Protein AF-A0A3M9YPP0-F1 (afdb_monomer_lite)

Secondary structure (DSSP, 8-state):
-------------HHHHHHHHHTTS-HHHHHHHHHHHHHHHH------GGGHHHHHHHHHHHHHHHHHHHHHHHHHHHHH--S--HHHHHHHHHHHHHHHHHHHHHHHHHHHHHHHHHH--S---SPPPPHHHHHHHHHHHTT--SHHHHHHHHHHHHHHHHSTTSS-HHHHHHHHH--HHHHHHHHHHHTT-BTTEEEHHHH-SSSHHHHHHHHHHHTTSEE-SSS--EEE--PPTTSSEEEEE-SSEEEEEE-SS--EEEEEEE-HHHHHHHTTS--SS-HHHHHHHHHHHHHTTTT-SEEEEEE--TTS-TT-GGGEEEEEEEETTTTEEEEEEGGGS--

pLDDT: mean 74.5, std 19.78, range [26.3, 98.0]

Radius of gyration: 26.17 Å; chains: 1; bounding box: 60×41×87 Å

Structure (mmCIF, N/CA/C/O backbone):
data_AF-A0A3M9YPP0-F1
#
_entry.id   AF-A0A3M9YPP0-F1
#
loop_
_atom_site.group_PDB
_atom_site.id
_atom_site.type_symbol
_atom_site.label_atom_id
_atom_site.label_alt_id
_atom_site.label_comp_id
_atom_site.label_asym_id
_atom_site.label_entity_id
_atom_site.label_seq_id
_atom_site.pdbx_PDB_ins_code
_atom_site.Cartn_x
_atom_site.Cartn_y
_atom_site.Cartn_z
_atom_site.occupancy
_atom_site.B_iso_or_equiv
_atom_site.auth_seq_id
_atom_site.auth_comp_id
_atom_site.auth_asym_id
_atom_site.auth_atom_id
_atom_site.pdbx_PDB_model_num
ATOM 1 N N . MET A 1 1 ? 11.242 10.282 50.495 1.00 33.81 1 MET A N 1
ATOM 2 C CA . MET A 1 1 ? 9.840 9.899 50.232 1.00 33.81 1 MET A CA 1
ATOM 3 C C . MET A 1 1 ? 9.354 10.825 49.137 1.00 33.81 1 MET A C 1
ATOM 5 O O . MET A 1 1 ? 9.022 11.961 49.428 1.00 33.81 1 MET A O 1
ATOM 9 N N . GLY A 1 2 ? 9.525 10.407 47.882 1.00 30.20 2 GLY A N 1
ATOM 10 C CA . GLY A 1 2 ? 9.115 11.191 46.719 1.00 30.20 2 GLY A CA 1
ATOM 11 C C . GLY A 1 2 ? 7.650 10.911 46.430 1.00 30.20 2 GLY A C 1
ATOM 12 O O . GLY A 1 2 ? 7.281 9.750 46.258 1.00 30.20 2 GLY A O 1
ATOM 13 N N . GLU A 1 3 ? 6.837 11.960 46.440 1.00 28.03 3 GLU A N 1
ATOM 14 C CA . GLU A 1 3 ? 5.466 11.924 45.946 1.00 28.03 3 GLU A CA 1
ATOM 15 C C . GLU A 1 3 ? 5.490 11.556 44.463 1.00 28.03 3 GLU A C 1
ATOM 17 O O . GLU A 1 3 ? 6.140 12.208 43.646 1.00 28.03 3 GLU A O 1
ATOM 22 N N . SER A 1 4 ? 4.817 10.457 44.132 1.00 31.36 4 SER A N 1
ATOM 23 C CA . SER A 1 4 ? 4.546 10.062 42.760 1.00 31.36 4 SER A CA 1
ATOM 24 C C . SER A 1 4 ? 3.571 11.064 42.150 1.00 31.36 4 SER A C 1
ATOM 26 O O . SER A 1 4 ? 2.373 11.023 42.439 1.00 31.36 4 SER A O 1
ATOM 28 N N . ASP A 1 5 ? 4.107 11.947 41.315 1.00 31.30 5 ASP A N 1
ATOM 29 C CA . ASP A 1 5 ? 3.362 12.733 40.342 1.00 31.30 5 ASP A CA 1
ATOM 30 C C . ASP A 1 5 ? 2.591 11.775 39.423 1.00 31.30 5 ASP A C 1
ATOM 32 O O . ASP A 1 5 ? 3.154 11.094 38.565 1.00 31.30 5 ASP A O 1
ATOM 36 N N . ASN A 1 6 ? 1.297 11.649 39.694 1.00 32.28 6 ASN A N 1
ATOM 37 C CA . ASN A 1 6 ? 0.355 10.887 38.890 1.00 32.28 6 ASN A CA 1
ATOM 38 C C . ASN A 1 6 ? -0.771 11.843 38.480 1.00 32.28 6 ASN A C 1
ATOM 40 O O . ASN A 1 6 ? -1.944 11.640 38.795 1.00 32.28 6 ASN A O 1
ATOM 44 N N . GLY A 1 7 ? -0.386 12.944 37.827 1.00 26.30 7 GLY A N 1
ATOM 45 C CA . GLY A 1 7 ? -1.321 13.795 37.107 1.00 26.30 7 GLY A CA 1
ATOM 46 C C . GLY A 1 7 ? -2.056 12.998 36.017 1.00 26.30 7 GLY A C 1
ATOM 47 O O . GLY A 1 7 ? -1.490 12.062 35.439 1.00 26.30 7 GLY A O 1
ATOM 48 N N . PRO A 1 8 ? -3.328 13.322 35.725 1.00 27.34 8 PRO A N 1
ATOM 49 C CA . PRO A 1 8 ? -4.070 12.660 34.663 1.00 27.34 8 PRO A CA 1
ATOM 50 C C . PRO A 1 8 ? -3.345 12.904 33.338 1.00 27.34 8 PRO A C 1
ATOM 52 O O . PRO A 1 8 ? -3.258 14.038 32.876 1.00 27.34 8 PRO A O 1
ATOM 55 N N . ARG A 1 9 ? -2.815 11.841 32.719 1.00 32.97 9 ARG A N 1
ATOM 56 C CA . ARG A 1 9 ? -2.376 11.891 31.319 1.00 32.97 9 ARG A CA 1
ATOM 57 C C . ARG A 1 9 ? -3.576 12.361 30.505 1.00 32.97 9 ARG A C 1
ATOM 59 O O . ARG A 1 9 ? -4.566 11.633 30.440 1.00 32.97 9 ARG A O 1
ATOM 66 N N . GLU A 1 10 ? -3.502 13.572 29.957 1.00 32.84 10 GLU A N 1
ATOM 67 C CA . GLU A 1 10 ? -4.506 14.118 29.050 1.00 32.84 10 GLU A CA 1
ATOM 68 C C . GLU A 1 10 ? -4.727 13.104 27.926 1.00 32.84 10 GLU A C 1
ATOM 70 O O . GLU A 1 10 ? -3.911 12.945 27.021 1.00 32.84 10 GLU A O 1
ATOM 75 N N . LEU A 1 11 ? -5.829 12.361 28.016 1.00 35.66 11 LEU A N 1
ATOM 76 C CA . LEU A 1 11 ? -6.418 11.718 26.859 1.00 35.66 11 LEU A CA 1
ATOM 77 C C . LEU A 1 11 ? -6.817 12.884 25.965 1.00 35.66 11 LEU A C 1
ATOM 79 O O . LEU A 1 11 ? -7.795 13.566 26.266 1.00 35.66 11 LEU A O 1
ATOM 83 N N . THR A 1 12 ? -6.022 13.172 24.939 1.00 47.91 12 THR A N 1
ATOM 84 C CA . THR A 1 12 ? -6.397 14.105 23.882 1.00 47.91 12 THR A CA 1
ATOM 85 C C . THR A 1 12 ? -7.787 13.706 23.407 1.00 47.91 12 THR A C 1
ATOM 87 O O . THR A 1 12 ? -7.974 12.649 22.809 1.00 47.91 12 THR A O 1
ATOM 90 N N . THR A 1 13 ? -8.797 14.494 23.780 1.00 58.81 13 THR A N 1
ATOM 91 C CA . THR A 1 13 ? -10.184 14.212 23.420 1.00 58.81 13 THR A CA 1
ATOM 92 C C . THR A 1 13 ? -10.259 14.068 21.900 1.00 58.81 13 THR A C 1
ATOM 94 O O . THR A 1 13 ? -9.587 14.801 21.182 1.00 58.81 13 THR A O 1
ATOM 97 N N . ILE A 1 14 ? -11.093 13.163 21.385 1.00 56.44 14 ILE A N 1
ATOM 98 C CA . ILE A 1 14 ? -11.392 13.030 19.943 1.00 56.44 14 ILE A CA 1
ATOM 99 C C . ILE A 1 14 ? -11.597 14.407 19.276 1.00 56.44 14 ILE A C 1
ATOM 101 O O . ILE A 1 14 ? -11.165 14.651 18.152 1.00 56.44 14 ILE A O 1
ATOM 105 N N . GLU A 1 15 ? -12.201 15.332 20.020 1.00 53.91 15 GLU A N 1
ATOM 106 C CA . GLU A 1 15 ? -12.403 16.731 19.657 1.00 53.91 15 GLU A CA 1
ATOM 107 C C . GLU A 1 15 ? -11.112 17.517 19.424 1.00 53.91 15 GLU A C 1
ATOM 109 O O . GLU A 1 15 ? -11.068 18.299 18.484 1.00 53.91 15 GLU A O 1
ATOM 114 N N . SER A 1 16 ? -10.062 17.329 20.228 1.00 58.62 16 SER A N 1
ATOM 115 C CA . SER A 1 16 ? -8.788 18.026 20.029 1.00 58.62 16 SER A CA 1
ATOM 116 C C . SER A 1 16 ? -8.014 17.461 18.841 1.00 58.62 16 SER A C 1
ATOM 118 O O . SER A 1 16 ? -7.409 18.234 18.103 1.00 58.62 16 SER A O 1
ATOM 120 N N . VAL A 1 17 ? -8.091 16.147 18.598 1.00 57.16 17 VAL A N 1
ATOM 121 C CA . VAL A 1 17 ? -7.499 15.509 17.407 1.00 57.16 17 VAL A CA 1
ATOM 122 C C . VAL A 1 17 ? -8.163 16.038 16.134 1.00 57.16 17 VAL A C 1
ATOM 124 O O . VAL A 1 17 ? -7.473 16.457 15.206 1.00 57.16 17 VAL A O 1
ATOM 127 N N . LEU A 1 18 ? -9.499 16.087 16.109 1.00 62.69 18 LEU A N 1
ATOM 128 C CA . LEU A 1 18 ? -10.259 16.607 14.972 1.00 62.69 18 LEU A CA 1
ATOM 129 C C . LEU A 1 18 ? -10.078 18.124 14.800 1.00 62.69 18 LEU A C 1
ATOM 131 O O . LEU A 1 18 ? -9.773 18.577 13.701 1.00 62.69 18 LEU A O 1
ATOM 135 N N . ALA A 1 19 ? -10.222 18.917 15.865 1.00 62.56 19 ALA A N 1
ATOM 136 C CA . ALA A 1 19 ? -10.159 20.377 15.781 1.00 62.56 19 ALA A CA 1
ATOM 137 C C . ALA A 1 19 ? -8.762 20.896 15.410 1.00 62.56 19 ALA A C 1
ATOM 139 O O . ALA A 1 19 ? -8.653 21.818 14.603 1.00 62.56 19 ALA A O 1
ATOM 140 N N . ASN A 1 20 ? -7.696 20.302 15.960 1.00 63.12 20 ASN A N 1
ATOM 141 C CA . ASN A 1 20 ? -6.332 20.744 15.669 1.00 63.12 20 ASN A CA 1
ATOM 142 C C . ASN A 1 20 ? -5.823 20.211 14.327 1.00 63.12 20 ASN A C 1
ATOM 144 O O . ASN A 1 20 ? -5.126 20.931 13.626 1.00 63.12 20 ASN A O 1
ATOM 148 N N . GLY A 1 21 ? -6.154 18.974 13.941 1.00 61.56 21 GLY A N 1
ATOM 149 C CA . GLY A 1 21 ? -5.637 18.405 12.694 1.00 61.56 21 GLY A CA 1
ATOM 150 C C . GLY A 1 21 ? -6.309 18.956 11.434 1.00 61.56 21 GLY A C 1
ATOM 151 O O . GLY A 1 21 ? -5.660 19.070 10.400 1.00 61.56 21 GLY A O 1
ATOM 152 N N . LEU A 1 22 ? -7.591 19.330 11.508 1.00 65.56 22 LEU A N 1
ATOM 153 C CA . LEU A 1 22 ? -8.340 19.833 10.348 1.00 65.56 22 LEU A CA 1
ATOM 154 C C . LEU A 1 22 ? -8.101 21.321 10.068 1.00 65.56 22 LEU A C 1
ATOM 156 O O . LEU A 1 22 ? -8.242 21.746 8.925 1.00 65.56 22 LEU A O 1
ATOM 160 N N . SER A 1 23 ? -7.727 22.112 11.078 1.00 64.62 23 SER A N 1
ATOM 161 C CA . SER A 1 23 ? -7.522 23.564 10.942 1.00 64.62 23 SER A CA 1
ATOM 162 C C . SER A 1 23 ? -6.340 23.936 10.038 1.00 64.62 23 SER A C 1
ATOM 164 O O . SER A 1 23 ? -6.274 25.057 9.537 1.00 64.62 23 SER A O 1
ATOM 166 N N . HIS A 1 24 ? -5.423 22.993 9.814 1.00 66.25 24 HIS A N 1
ATOM 167 C CA . HIS A 1 24 ? -4.237 23.162 8.980 1.00 66.25 24 HIS A CA 1
ATOM 168 C C . HIS A 1 24 ? -4.413 22.633 7.546 1.00 66.25 24 HIS A C 1
ATOM 170 O O . HIS A 1 24 ? -3.491 22.755 6.741 1.00 66.25 24 HIS A O 1
ATOM 176 N N . LEU A 1 25 ? -5.577 22.060 7.209 1.00 67.44 25 LEU A N 1
ATOM 177 C CA . LEU A 1 25 ? -5.857 21.533 5.873 1.00 67.44 25 LEU A CA 1
ATOM 178 C C . LEU A 1 25 ? -6.538 22.583 4.975 1.00 67.44 25 LEU A C 1
ATOM 180 O O . LEU A 1 25 ? -7.343 23.381 5.458 1.00 67.44 25 LEU A O 1
ATOM 184 N N . PRO A 1 26 ? -6.286 22.558 3.653 1.00 68.12 26 PRO A N 1
ATOM 185 C CA . PRO A 1 26 ? -7.098 23.284 2.678 1.00 68.12 26 PRO A CA 1
ATOM 186 C C . PRO A 1 26 ? -8.599 22.975 2.818 1.00 68.12 26 PRO A C 1
ATOM 188 O O . PRO A 1 26 ? -8.982 21.842 3.109 1.00 68.12 26 PRO A O 1
ATOM 191 N N . GLU A 1 27 ? -9.460 23.966 2.562 1.00 64.75 27 GLU A N 1
ATOM 192 C CA . GLU A 1 27 ? -10.909 23.884 2.828 1.00 64.75 27 GLU A CA 1
ATOM 193 C C . GLU A 1 27 ? -11.590 22.689 2.137 1.00 64.75 27 GLU A C 1
ATOM 195 O O . GLU A 1 27 ? -12.387 21.982 2.750 1.00 64.75 27 GLU A O 1
ATOM 200 N N . PHE A 1 28 ? -11.228 22.400 0.890 1.00 66.00 28 PHE A N 1
ATOM 201 C CA . PHE A 1 28 ? -11.800 21.291 0.125 1.00 66.00 28 PHE A CA 1
ATOM 202 C C . PHE A 1 28 ? -11.374 19.912 0.671 1.00 66.00 28 PHE A C 1
ATOM 204 O O . PHE A 1 28 ? -12.208 19.026 0.857 1.00 66.00 28 PHE A O 1
ATOM 211 N N . LEU A 1 29 ? -10.103 19.761 1.058 1.00 69.75 29 LEU A N 1
ATOM 212 C CA . LEU A 1 29 ? -9.586 18.563 1.722 1.00 69.75 29 LEU A CA 1
ATOM 213 C C . LEU A 1 29 ? -10.194 18.336 3.102 1.00 69.75 29 LEU A C 1
ATOM 215 O O . LEU A 1 29 ? -10.396 17.191 3.510 1.00 69.75 29 LEU A O 1
ATOM 219 N N . SER A 1 30 ? -10.499 19.422 3.813 1.00 68.75 30 SER A N 1
ATOM 220 C CA . SER A 1 30 ? -11.055 19.352 5.159 1.00 68.75 30 SER A CA 1
ATOM 221 C C . SER A 1 30 ? -12.376 18.577 5.190 1.00 68.75 30 SER A C 1
ATOM 223 O O . SER A 1 30 ? -12.590 17.808 6.121 1.00 68.75 30 SER A O 1
ATOM 225 N N . GLN A 1 31 ? -13.227 18.689 4.160 1.00 70.69 31 GLN A N 1
ATOM 226 C CA . GLN A 1 31 ? -14.536 18.026 4.133 1.00 70.69 31 GLN A CA 1
ATOM 227 C C . GLN A 1 31 ? -14.422 16.515 3.910 1.00 70.69 31 GLN A C 1
ATOM 229 O O . GLN A 1 31 ? -15.032 15.734 4.647 1.00 70.69 31 GLN A O 1
ATOM 234 N N . THR A 1 32 ? -13.622 16.092 2.928 1.00 76.31 32 THR A N 1
ATOM 235 C CA . THR A 1 32 ? -13.402 14.666 2.638 1.00 76.31 32 THR A CA 1
ATOM 236 C C . THR A 1 32 ? -12.655 13.988 3.785 1.00 76.31 32 THR A C 1
ATOM 238 O O . THR A 1 32 ? -13.074 12.924 4.251 1.00 76.31 32 THR A O 1
ATOM 241 N N . ALA A 1 33 ? -11.607 14.633 4.310 1.00 80.88 33 ALA A N 1
ATOM 242 C CA . ALA A 1 33 ? -10.866 14.132 5.462 1.00 80.88 33 ALA A CA 1
ATOM 243 C C . ALA A 1 33 ? -11.752 14.052 6.712 1.00 80.88 33 ALA A C 1
ATOM 245 O O . ALA A 1 33 ? -11.750 13.034 7.402 1.00 80.88 33 ALA A O 1
ATOM 246 N N . PHE A 1 34 ? -12.563 15.079 6.979 1.00 79.44 34 PHE A N 1
ATOM 247 C CA . PHE A 1 34 ? -13.472 15.093 8.122 1.00 79.44 34 PHE A CA 1
ATOM 248 C C . PHE A 1 34 ? -14.472 13.942 8.078 1.00 79.44 34 PHE A C 1
ATOM 250 O O . PHE A 1 34 ? -14.651 13.275 9.095 1.00 79.44 34 PHE A O 1
ATOM 257 N N . GLY A 1 35 ? -15.096 13.675 6.926 1.00 80.19 35 GLY A N 1
ATOM 258 C CA . GLY A 1 35 ? -16.043 12.568 6.783 1.00 80.19 35 GLY A CA 1
ATOM 259 C C . GLY A 1 35 ? -15.397 11.213 7.084 1.00 80.19 35 GLY A C 1
ATOM 260 O O . GLY A 1 35 ? -15.893 10.460 7.926 1.00 80.19 35 GLY A O 1
ATOM 261 N N . ALA A 1 36 ? -14.250 10.936 6.457 1.00 85.19 36 ALA A N 1
ATOM 262 C CA . ALA A 1 36 ? -13.537 9.675 6.636 1.00 85.19 36 ALA A CA 1
ATOM 263 C C . ALA A 1 36 ? -13.032 9.483 8.078 1.00 85.19 36 ALA A C 1
ATOM 265 O O . ALA A 1 36 ? -13.230 8.425 8.680 1.00 85.19 36 ALA A O 1
ATOM 266 N N . ILE A 1 37 ? -12.429 10.520 8.664 1.00 85.25 37 ILE A N 1
ATOM 267 C CA . ILE A 1 37 ? -11.862 10.471 10.016 1.00 85.25 37 ILE A CA 1
ATOM 268 C C . ILE A 1 37 ? -12.964 10.432 11.078 1.00 85.25 37 ILE A C 1
ATOM 270 O O . ILE A 1 37 ? -12.855 9.681 12.048 1.00 85.25 37 ILE A O 1
ATOM 274 N N . SER A 1 38 ? -14.057 11.177 10.898 1.00 79.69 38 SER A N 1
ATOM 275 C CA . SER A 1 38 ? -15.194 11.132 11.825 1.00 79.69 38 SER A CA 1
ATOM 276 C C . SER A 1 38 ? -15.817 9.741 11.857 1.00 79.69 38 SER A C 1
ATOM 278 O O . SER A 1 38 ? -16.052 9.219 12.949 1.00 79.69 38 SER A O 1
ATOM 280 N N . ARG A 1 39 ? -16.013 9.093 10.700 1.00 83.94 39 ARG A N 1
ATOM 281 C CA . ARG A 1 39 ? -16.512 7.710 10.644 1.00 83.94 39 ARG A CA 1
ATOM 282 C C . ARG A 1 39 ? -15.533 6.736 11.299 1.00 83.94 39 ARG A C 1
ATOM 284 O O . ARG A 1 39 ? -15.965 5.915 12.101 1.00 83.94 39 ARG A O 1
ATOM 291 N N . LEU A 1 40 ? -14.227 6.876 11.046 1.00 85.88 40 LEU A N 1
ATOM 292 C CA . LEU A 1 40 ? -13.189 6.049 11.674 1.00 85.88 40 LEU A CA 1
ATOM 293 C C . LEU A 1 40 ? -13.207 6.150 13.204 1.00 85.88 40 LEU A C 1
ATOM 295 O O . LEU A 1 40 ? -13.118 5.133 13.885 1.00 85.88 40 LEU A O 1
ATOM 299 N N . VAL A 1 41 ? -13.307 7.360 13.754 1.00 81.44 41 VAL A N 1
ATOM 300 C CA . VAL A 1 41 ? -13.168 7.583 15.199 1.00 81.44 41 VAL A CA 1
ATOM 301 C C . VAL A 1 41 ? -14.482 7.369 15.956 1.00 81.44 41 VAL A C 1
ATOM 303 O O . VAL A 1 41 ? -14.462 6.883 17.086 1.00 81.44 41 VAL A O 1
ATOM 306 N N . THR A 1 42 ? -15.624 7.716 15.355 1.00 70.69 42 THR A N 1
ATOM 307 C CA . THR A 1 42 ? -16.925 7.771 16.053 1.00 70.69 42 THR A CA 1
ATOM 308 C C . THR A 1 42 ? -17.966 6.776 15.539 1.00 70.69 42 THR A C 1
ATOM 310 O O . THR A 1 42 ? -18.992 6.581 16.192 1.00 70.69 42 THR A O 1
ATOM 313 N N . GLY A 1 43 ? -17.744 6.171 14.368 1.00 68.06 43 GLY A N 1
ATOM 314 C CA . GLY A 1 43 ? -18.733 5.332 13.685 1.00 68.06 43 GLY A CA 1
ATOM 315 C C . GLY A 1 43 ? -19.941 6.098 13.128 1.00 68.06 43 GLY A C 1
ATOM 316 O O . GLY A 1 43 ? -20.934 5.475 12.763 1.00 68.06 43 GLY A O 1
ATOM 317 N N . LEU A 1 44 ? -19.903 7.436 13.093 1.00 58.75 44 LEU A N 1
ATOM 318 C CA . LEU A 1 44 ? -20.961 8.273 12.520 1.00 58.75 44 LEU A CA 1
ATOM 319 C C . LEU A 1 44 ? -20.796 8.464 11.012 1.00 58.75 44 LEU A C 1
ATOM 321 O O . LEU A 1 44 ? -19.700 8.749 10.536 1.00 58.75 44 LEU A O 1
ATOM 325 N N . VAL A 1 45 ? -21.914 8.385 10.290 1.00 50.50 45 VAL A N 1
ATOM 326 C CA . VAL A 1 45 ? -22.031 8.728 8.865 1.00 50.50 45 VAL A CA 1
ATOM 327 C C . VAL A 1 45 ? -22.707 10.105 8.749 1.00 50.50 45 VAL A C 1
ATOM 329 O O . VAL A 1 45 ? -23.582 10.425 9.553 1.00 50.50 45 VAL A O 1
ATOM 332 N N . ASP A 1 46 ? -22.273 10.924 7.785 1.00 47.97 46 ASP A N 1
ATOM 333 C CA . ASP A 1 46 ? -22.883 12.205 7.381 1.00 47.97 46 ASP A CA 1
ATOM 334 C C . ASP A 1 46 ? -22.996 13.312 8.444 1.00 47.97 46 ASP A C 1
ATOM 336 O O . ASP A 1 46 ? -24.086 13.716 8.852 1.00 47.97 46 ASP A O 1
ATOM 340 N N . ILE A 1 47 ? -21.864 13.906 8.833 1.00 46.97 47 ILE A N 1
ATOM 341 C CA . ILE A 1 47 ? -21.857 15.165 9.594 1.00 46.97 47 ILE A CA 1
ATOM 342 C C . ILE A 1 47 ? -21.634 16.329 8.613 1.00 46.97 47 ILE A C 1
ATOM 344 O O . ILE A 1 47 ? -20.533 16.461 8.078 1.00 46.97 47 ILE A O 1
ATOM 348 N N . PRO A 1 48 ? -22.639 17.186 8.343 1.00 38.12 48 PRO A N 1
ATOM 349 C CA . PRO A 1 48 ? -22.462 18.338 7.462 1.00 38.12 48 PRO A CA 1
ATOM 350 C C . PRO A 1 48 ? -21.462 19.338 8.056 1.00 38.12 48 PRO A C 1
ATOM 352 O O . PRO A 1 48 ? -21.509 19.603 9.256 1.00 38.12 48 PRO A O 1
ATOM 355 N N . ALA A 1 49 ? -20.634 19.973 7.220 1.00 38.62 49 ALA A N 1
ATOM 356 C CA . ALA A 1 49 ? -19.621 20.949 7.649 1.00 38.62 49 ALA A CA 1
ATOM 357 C C . ALA A 1 49 ? -20.185 22.130 8.477 1.00 38.62 49 ALA A C 1
ATOM 359 O O . ALA A 1 49 ? -19.485 22.691 9.309 1.00 38.62 49 ALA A O 1
ATOM 360 N N . ILE A 1 50 ? -21.467 22.483 8.316 1.00 35.41 50 ILE A N 1
ATOM 361 C CA . ILE A 1 50 ? -22.149 23.548 9.085 1.00 35.41 50 ILE A CA 1
ATOM 362 C C . ILE A 1 50 ? -22.579 23.069 10.490 1.00 35.41 50 ILE A C 1
ATOM 364 O O . ILE A 1 50 ? -22.749 23.871 11.406 1.00 35.41 50 ILE A O 1
ATOM 368 N N . ALA A 1 51 ? -22.702 21.756 10.712 1.00 37.44 51 ALA A N 1
ATOM 369 C CA . ALA A 1 51 ? -23.046 21.172 12.012 1.00 37.44 51 ALA A CA 1
ATOM 370 C C . ALA A 1 51 ? -21.857 21.123 12.998 1.00 37.44 51 ALA A C 1
ATOM 372 O O . ALA A 1 51 ? -22.029 20.680 14.135 1.00 37.44 51 ALA A O 1
ATOM 373 N N . LEU A 1 52 ? -20.679 21.610 12.582 1.00 41.66 52 LEU A N 1
ATOM 374 C CA . LEU A 1 52 ? -19.426 21.658 13.344 1.00 41.66 52 LEU A CA 1
ATOM 375 C C . LEU A 1 52 ? -19.581 22.348 14.711 1.00 41.66 52 LEU A C 1
ATOM 377 O O . LEU A 1 52 ? -18.982 21.917 15.690 1.00 41.66 52 LEU A O 1
ATOM 381 N N . ALA A 1 53 ? -20.443 23.367 14.800 1.00 41.09 53 ALA A N 1
ATOM 382 C CA . ALA A 1 53 ? -20.690 24.105 16.040 1.00 41.09 53 ALA A CA 1
ATOM 383 C C . ALA A 1 53 ? -21.461 23.291 17.101 1.00 41.09 53 ALA A C 1
ATOM 385 O O . ALA A 1 53 ? -21.260 23.506 18.291 1.00 41.09 53 ALA A O 1
ATOM 386 N N . GLY A 1 54 ? -22.305 22.337 16.686 1.00 39.09 54 GLY A N 1
ATOM 387 C CA . GLY A 1 54 ? -23.074 21.461 17.587 1.00 39.09 54 GLY A CA 1
ATOM 388 C C . GLY A 1 54 ? -22.480 20.057 17.749 1.00 39.09 54 GLY A C 1
ATOM 389 O O . GLY A 1 54 ? -23.044 19.216 18.444 1.00 39.09 54 GLY A O 1
ATOM 390 N N . TYR A 1 55 ? -21.362 19.767 17.078 1.00 41.06 55 TYR A N 1
ATOM 391 C CA . TYR A 1 55 ? -20.731 18.446 17.083 1.00 41.06 55 TYR A CA 1
ATOM 392 C C . TYR A 1 55 ? -20.139 18.082 18.451 1.00 41.06 55 TYR A C 1
ATOM 394 O O . TYR A 1 55 ? -20.265 16.937 18.879 1.00 41.06 55 TYR A O 1
ATOM 402 N N . LYS A 1 56 ? -19.585 19.075 19.159 1.00 39.16 56 LYS A N 1
ATOM 403 C CA . LYS A 1 56 ? -19.070 18.950 20.531 1.00 39.16 56 LYS A CA 1
ATOM 404 C C . LYS A 1 56 ? -20.156 18.473 21.505 1.00 39.16 56 LYS A C 1
ATOM 406 O O . LYS A 1 56 ? -19.976 17.508 22.232 1.00 39.16 56 LYS A O 1
ATOM 411 N N . GLU A 1 57 ? -21.337 19.077 21.411 1.00 41.12 57 GLU A N 1
ATOM 412 C CA . GLU A 1 57 ? -22.497 18.764 22.252 1.00 41.12 57 GLU A CA 1
ATOM 413 C C . GLU A 1 57 ? -23.048 17.353 21.963 1.00 41.12 57 GLU A C 1
ATOM 415 O O . GLU A 1 57 ? -23.285 16.577 22.882 1.00 41.12 57 GLU A O 1
ATOM 420 N N . ARG A 1 58 ? -23.131 16.941 20.686 1.00 43.72 58 ARG A N 1
ATOM 421 C CA . ARG A 1 58 ? -23.557 15.576 20.299 1.00 43.72 58 ARG A CA 1
ATOM 422 C C . ARG A 1 58 ? -22.543 14.490 20.662 1.00 43.72 58 ARG A C 1
ATOM 424 O O . ARG A 1 58 ? -22.936 13.352 20.923 1.00 43.72 58 ARG A O 1
ATOM 431 N N . LEU A 1 59 ? -21.248 14.808 20.631 1.00 44.22 59 LEU A N 1
ATOM 432 C CA . LEU A 1 59 ? -20.185 13.917 21.092 1.00 44.22 59 LEU A CA 1
ATOM 433 C C . LEU A 1 59 ? -20.212 13.778 22.607 1.00 44.22 59 LEU A C 1
ATOM 435 O O . LEU A 1 59 ? -20.089 12.661 23.093 1.00 44.22 59 LEU A O 1
ATOM 439 N N . GLU A 1 60 ? -20.392 14.866 23.353 1.00 46.41 60 GLU A N 1
ATOM 440 C CA . GLU A 1 60 ? -20.568 14.825 24.803 1.00 46.41 60 GLU A CA 1
ATOM 441 C C . GLU A 1 60 ? -21.827 14.041 25.183 1.00 46.41 60 GLU A C 1
ATOM 443 O O . GLU A 1 60 ? -21.729 13.140 26.014 1.00 46.41 60 GLU A O 1
ATOM 448 N N . ASP A 1 61 ? -22.960 14.277 24.518 1.00 42.72 61 ASP A N 1
ATOM 449 C CA . ASP A 1 61 ? -24.211 13.544 24.735 1.00 42.72 61 ASP A CA 1
ATOM 450 C C . ASP A 1 61 ? -24.067 12.061 24.410 1.00 42.72 61 ASP A C 1
ATOM 452 O O . ASP A 1 61 ? -24.421 11.220 25.233 1.00 42.72 61 ASP A O 1
ATOM 456 N N . ARG A 1 62 ? -23.456 11.703 23.274 1.00 47.16 62 ARG A N 1
ATOM 457 C CA . ARG A 1 62 ? -23.224 10.297 22.928 1.00 47.16 62 ARG A CA 1
ATOM 458 C C . ARG A 1 62 ? -22.128 9.663 23.767 1.00 47.16 62 ARG A C 1
ATOM 460 O O . ARG A 1 62 ? -22.215 8.479 24.047 1.00 47.16 62 ARG A O 1
ATOM 467 N N . ASN A 1 63 ? -21.091 10.379 24.182 1.00 46.50 63 ASN A N 1
ATOM 468 C CA . ASN A 1 63 ? -20.078 9.844 25.091 1.00 46.50 63 ASN A CA 1
ATOM 469 C C . ASN A 1 63 ? -20.677 9.635 26.472 1.00 46.50 63 ASN A C 1
ATOM 471 O O . ASN A 1 63 ? -20.335 8.663 27.134 1.00 46.50 63 ASN A O 1
ATOM 475 N N . LYS A 1 64 ? -21.588 10.509 26.898 1.00 51.94 64 LYS A N 1
ATOM 476 C CA . LYS A 1 64 ? -22.353 10.368 28.129 1.00 51.94 64 LYS A CA 1
ATOM 477 C C . LYS A 1 64 ? -23.327 9.205 28.016 1.00 51.94 64 LYS A C 1
ATOM 479 O O . LYS A 1 64 ? -23.297 8.385 28.917 1.00 51.94 64 LYS A O 1
ATOM 484 N N . GLU A 1 65 ? -24.052 9.060 26.905 1.00 37.81 65 GLU A N 1
ATOM 485 C CA . GLU A 1 65 ? -24.912 7.911 26.590 1.00 37.81 65 GLU A CA 1
ATOM 486 C C . GLU A 1 65 ? -24.126 6.618 26.425 1.00 37.81 65 GLU A C 1
ATOM 488 O O . GLU A 1 65 ? -24.526 5.603 26.948 1.00 37.81 65 GLU A O 1
ATOM 493 N N . THR A 1 66 ? -22.981 6.611 25.757 1.00 42.19 66 THR A N 1
ATOM 494 C CA . THR A 1 66 ? -22.133 5.425 25.574 1.00 42.19 66 THR A CA 1
ATOM 495 C C . THR A 1 66 ? -21.444 5.075 26.879 1.00 42.19 66 THR A C 1
ATOM 497 O O . THR A 1 66 ? -21.236 3.900 27.147 1.00 42.19 66 THR A O 1
ATOM 500 N N . ARG A 1 67 ? -21.113 6.057 27.730 1.00 49.34 67 ARG A N 1
ATOM 501 C CA . ARG A 1 67 ? -20.645 5.816 29.099 1.00 49.34 67 ARG A CA 1
ATOM 502 C C . ARG A 1 67 ? -21.767 5.280 29.961 1.00 49.34 67 ARG A C 1
ATOM 504 O O . ARG A 1 67 ? -21.526 4.271 30.596 1.00 49.34 67 ARG A O 1
ATOM 511 N N . THR A 1 68 ? -22.969 5.855 29.944 1.00 49.53 68 THR A N 1
ATOM 512 C CA . THR A 1 68 ? -24.120 5.338 30.697 1.00 49.53 68 THR A CA 1
ATOM 513 C C . THR A 1 68 ? -24.640 4.035 30.130 1.00 49.53 68 THR A C 1
ATOM 515 O O . THR A 1 68 ? -25.155 3.253 30.904 1.00 49.53 68 THR A O 1
ATOM 518 N N . LEU A 1 69 ? -24.466 3.745 28.845 1.00 42.34 69 LEU A N 1
ATOM 519 C CA . LEU A 1 69 ? -24.866 2.508 28.178 1.00 42.34 69 LEU A CA 1
ATOM 520 C C . LEU A 1 69 ? -23.774 1.451 28.311 1.00 42.34 69 LEU A C 1
ATOM 522 O O . LEU A 1 69 ? -24.119 0.303 28.502 1.00 42.34 69 LEU A O 1
ATOM 526 N N . ARG A 1 70 ? -22.480 1.803 28.358 1.00 43.88 70 ARG A N 1
ATOM 527 C CA . ARG A 1 70 ? -21.398 0.916 28.837 1.00 43.88 70 ARG A CA 1
ATOM 528 C C . ARG A 1 70 ? -21.513 0.658 30.326 1.00 43.88 70 ARG A C 1
ATOM 530 O O . ARG A 1 70 ? -21.303 -0.470 30.733 1.00 43.88 70 ARG A O 1
ATOM 537 N N . GLN A 1 71 ? -21.850 1.654 31.138 1.00 52.38 71 GLN A N 1
ATOM 538 C CA . GLN A 1 71 ? -22.139 1.468 32.556 1.00 52.38 71 GLN A CA 1
ATOM 539 C C . GLN A 1 71 ? -23.439 0.717 32.736 1.00 52.38 71 GLN A C 1
ATOM 541 O O . GLN A 1 71 ? -23.482 -0.101 33.622 1.00 52.38 71 GLN A O 1
ATOM 546 N N . ALA A 1 72 ? -24.459 0.896 31.906 1.00 50.59 72 ALA A N 1
ATOM 547 C CA . ALA A 1 72 ? -25.698 0.138 31.996 1.00 50.59 72 ALA A CA 1
ATOM 548 C C . ALA A 1 72 ? -25.549 -1.261 31.407 1.00 50.59 72 ALA A C 1
ATOM 550 O O . ALA A 1 72 ? -26.165 -2.154 31.945 1.00 50.59 72 ALA A O 1
ATOM 551 N N . LEU A 1 73 ? -24.727 -1.505 30.381 1.00 48.31 73 LEU A N 1
ATOM 552 C CA . LEU A 1 73 ? -24.389 -2.852 29.901 1.00 48.31 73 LEU A CA 1
ATOM 553 C C . LEU A 1 73 ? -23.440 -3.548 30.861 1.00 48.31 73 LEU A C 1
ATOM 555 O O . LEU A 1 73 ? -23.623 -4.727 31.099 1.00 48.31 73 LEU A O 1
ATOM 559 N N . SER A 1 74 ? -22.460 -2.843 31.422 1.00 54.50 74 SER A N 1
ATOM 560 C CA . SER A 1 74 ? -21.616 -3.355 32.499 1.00 54.50 74 SER A CA 1
ATOM 561 C C . SER A 1 74 ? -22.493 -3.663 33.704 1.00 54.50 74 SER A C 1
ATOM 563 O O . SER A 1 74 ? -22.523 -4.796 34.138 1.00 54.50 74 SER A O 1
ATOM 565 N N . ASN A 1 75 ? -23.328 -2.727 34.157 1.00 53.84 75 ASN A N 1
ATOM 566 C CA . ASN A 1 75 ? -24.235 -2.902 35.290 1.00 53.84 75 ASN A CA 1
ATOM 567 C C . ASN A 1 75 ? -25.368 -3.894 35.004 1.00 53.84 75 ASN A C 1
ATOM 569 O O . ASN A 1 75 ? -25.827 -4.521 35.941 1.00 53.84 75 ASN A O 1
ATOM 573 N N . ALA A 1 76 ? -25.829 -4.067 33.762 1.00 49.22 76 ALA A N 1
ATOM 574 C CA . ALA A 1 76 ? -26.847 -5.053 33.383 1.00 49.22 76 ALA A CA 1
ATOM 575 C C . ALA A 1 76 ? -26.234 -6.430 33.136 1.00 49.22 76 ALA A C 1
ATOM 577 O O . ALA A 1 76 ? -26.877 -7.427 33.441 1.00 49.22 76 ALA A O 1
ATOM 578 N N . ALA A 1 77 ? -24.993 -6.506 32.645 1.00 51.44 77 ALA A N 1
ATOM 579 C CA . ALA A 1 77 ? -24.193 -7.722 32.681 1.00 51.44 77 ALA A CA 1
ATOM 580 C C . ALA A 1 77 ? -23.954 -8.111 34.144 1.00 51.44 77 ALA A C 1
ATOM 582 O O . ALA A 1 77 ? -24.284 -9.226 34.510 1.00 51.44 77 ALA A O 1
ATOM 583 N N . ILE A 1 78 ? -23.531 -7.171 34.998 1.00 49.94 78 ILE A N 1
ATOM 584 C CA . ILE A 1 78 ? -23.379 -7.310 36.458 1.00 49.94 78 ILE A CA 1
ATOM 585 C C . ILE A 1 78 ? -24.717 -7.649 37.138 1.00 49.94 78 ILE A C 1
ATOM 587 O O . ILE A 1 78 ? -24.735 -8.456 38.053 1.00 49.94 78 ILE A O 1
ATOM 591 N N . ALA A 1 79 ? -25.855 -7.121 36.683 1.00 45.53 79 ALA A N 1
ATOM 592 C CA . ALA A 1 79 ? -27.171 -7.436 37.251 1.00 45.53 79 ALA A CA 1
ATOM 593 C C . ALA A 1 79 ? -27.734 -8.781 36.762 1.00 45.53 79 ALA A C 1
ATOM 595 O O . ALA A 1 79 ? -28.598 -9.354 37.421 1.00 45.53 79 ALA A O 1
ATOM 596 N N . LYS A 1 80 ? -27.248 -9.305 35.626 1.00 50.34 80 LYS A N 1
ATOM 597 C CA . LYS A 1 80 ? -27.464 -10.700 35.204 1.00 50.34 80 LYS A CA 1
ATOM 598 C C . LYS A 1 80 ? -26.425 -11.663 35.795 1.00 50.34 80 LYS A C 1
ATOM 600 O O . LYS A 1 80 ? -26.641 -12.869 35.717 1.00 50.34 80 LYS A O 1
ATOM 605 N N . ILE A 1 81 ? -25.344 -11.147 36.389 1.00 50.59 81 ILE A N 1
ATOM 606 C CA . ILE A 1 81 ? -24.369 -11.883 37.202 1.00 50.59 81 ILE A CA 1
ATOM 607 C C . ILE A 1 81 ? -24.997 -12.103 38.583 1.00 50.59 81 ILE A C 1
ATOM 609 O O . ILE A 1 81 ? -24.741 -11.404 39.560 1.00 50.59 81 ILE A O 1
ATOM 613 N N . VAL A 1 82 ? -25.880 -13.092 38.645 1.00 51.31 82 VAL A N 1
ATOM 614 C CA . VAL A 1 82 ? -26.020 -13.885 39.859 1.00 51.31 82 VAL A CA 1
ATOM 615 C C . VAL A 1 82 ? -25.004 -15.019 39.715 1.00 51.31 82 VAL A C 1
ATOM 617 O O . VAL A 1 82 ? -25.031 -15.738 38.723 1.00 51.31 82 VAL A O 1
ATOM 620 N N . GLU A 1 83 ? -24.130 -15.115 40.715 1.00 49.91 83 GLU A N 1
ATOM 621 C CA . GLU A 1 83 ? -23.073 -16.111 40.950 1.00 49.91 83 GLU A CA 1
ATOM 622 C C . GLU A 1 83 ? -21.703 -15.946 40.264 1.00 49.91 83 GLU A C 1
ATOM 624 O O . GLU A 1 83 ? -21.556 -15.673 39.078 1.00 49.91 83 GLU A O 1
ATOM 629 N N . ASP A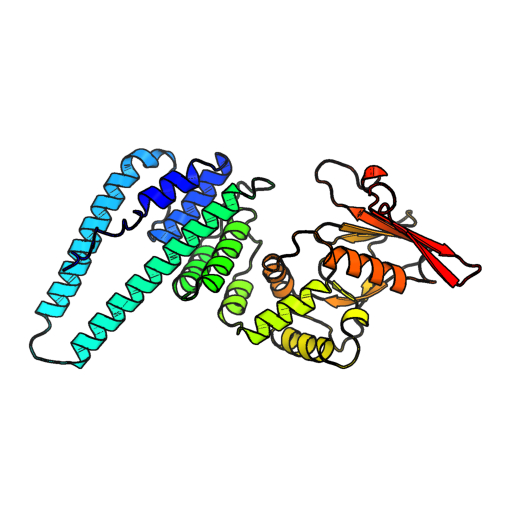 1 84 ? -20.705 -16.137 41.130 1.00 57.69 84 ASP A N 1
ATOM 630 C CA . ASP A 1 84 ? -19.239 -16.151 41.066 1.00 57.69 84 ASP A CA 1
ATOM 631 C C . ASP A 1 84 ? -18.612 -16.931 39.883 1.00 57.69 84 ASP A C 1
ATOM 633 O O . ASP A 1 84 ? -17.771 -17.814 40.054 1.00 57.69 84 ASP A O 1
ATOM 637 N N . ASP A 1 85 ? -19.006 -16.634 38.644 1.00 70.25 85 ASP A N 1
ATOM 638 C CA . ASP A 1 85 ? -18.422 -17.281 37.472 1.00 70.25 85 ASP A CA 1
ATOM 639 C C . ASP A 1 85 ? -17.185 -16.511 36.974 1.00 70.25 85 ASP A C 1
ATOM 641 O O . ASP A 1 85 ? -17.258 -15.543 36.207 1.00 70.25 85 ASP A O 1
ATOM 645 N N . ALA A 1 86 ? -16.003 -16.978 37.385 1.00 75.88 86 ALA A N 1
ATOM 646 C CA . ALA A 1 86 ? -14.705 -16.485 36.919 1.00 75.88 86 ALA A CA 1
ATOM 647 C C . ALA A 1 86 ? -14.541 -16.522 35.378 1.00 75.88 86 ALA A C 1
ATOM 649 O O . ALA A 1 86 ? -13.643 -15.878 34.826 1.00 75.88 86 ALA A O 1
ATOM 650 N N . ILE A 1 87 ? -15.363 -17.281 34.643 1.00 73.19 87 ILE A N 1
ATOM 651 C CA . ILE A 1 87 ? -15.406 -17.262 33.173 1.00 73.19 87 ILE A CA 1
ATOM 652 C C . ILE A 1 87 ? -16.125 -16.006 32.673 1.00 73.19 87 ILE A C 1
ATOM 654 O O . ILE A 1 87 ? -15.661 -15.383 31.713 1.00 73.19 87 ILE A O 1
ATOM 658 N N . VAL A 1 88 ? -17.210 -15.592 33.330 1.00 70.06 88 VAL A N 1
ATOM 659 C CA . VAL A 1 88 ? -17.958 -14.382 32.964 1.00 70.06 88 VAL A CA 1
ATOM 660 C C . VAL A 1 88 ? -17.100 -13.139 33.185 1.00 70.06 88 VAL A C 1
ATOM 662 O O . VAL A 1 88 ? -16.981 -12.329 32.266 1.00 70.06 88 VAL A O 1
ATOM 665 N N . GLN A 1 89 ? -16.413 -13.030 34.328 1.00 65.19 89 GLN A N 1
ATOM 666 C CA . GLN A 1 89 ? -15.490 -11.915 34.595 1.00 65.19 89 GLN A CA 1
ATOM 667 C C . GLN A 1 89 ? -14.389 -11.814 33.526 1.00 65.19 89 GLN A C 1
ATOM 669 O O . GLN A 1 89 ? -14.245 -10.777 32.880 1.00 65.19 89 GLN A O 1
ATOM 674 N N . ARG A 1 90 ? -13.695 -12.925 33.227 1.00 75.69 90 ARG A N 1
ATOM 675 C CA . ARG A 1 90 ? -12.670 -12.962 32.163 1.00 75.69 90 ARG A CA 1
ATOM 676 C C . ARG A 1 90 ? -13.227 -12.616 30.781 1.00 75.69 90 ARG A C 1
ATOM 678 O O . ARG A 1 90 ? -12.516 -12.046 29.954 1.00 75.69 90 ARG A O 1
ATOM 685 N N . THR A 1 91 ? -14.485 -12.962 30.510 1.00 71.06 91 THR A N 1
ATOM 686 C CA . THR A 1 91 ? -15.151 -12.636 29.242 1.00 71.06 91 THR A CA 1
ATOM 687 C C . THR A 1 91 ? -15.424 -11.139 29.134 1.00 71.06 91 THR A C 1
ATOM 689 O O . THR A 1 91 ? -15.117 -10.549 28.098 1.00 71.06 91 THR A O 1
ATOM 692 N N . VAL A 1 92 ? -15.945 -10.519 30.196 1.00 69.75 92 VAL A N 1
ATOM 693 C CA . VAL A 1 92 ? -16.198 -9.072 30.257 1.00 69.75 92 VAL A CA 1
ATOM 694 C C . VAL A 1 92 ? -14.893 -8.292 30.114 1.00 69.75 92 VAL A C 1
ATOM 696 O O . VAL A 1 92 ? -14.802 -7.418 29.251 1.00 69.75 92 VAL A O 1
ATOM 699 N N . ASP A 1 93 ? -13.858 -8.663 30.869 1.00 70.69 93 ASP A N 1
ATOM 700 C CA . ASP A 1 93 ? -12.548 -8.011 30.799 1.00 70.69 93 ASP A CA 1
ATOM 701 C C . ASP A 1 93 ? -11.942 -8.105 29.397 1.00 70.69 93 ASP A C 1
ATOM 703 O O . ASP A 1 93 ? -11.425 -7.119 28.866 1.00 70.69 93 ASP A O 1
ATOM 707 N N . ARG A 1 94 ? -12.031 -9.277 28.751 1.00 80.06 94 ARG A N 1
ATOM 708 C CA . ARG A 1 94 ? -11.558 -9.460 27.373 1.00 80.06 94 ARG A CA 1
ATOM 709 C C . ARG A 1 94 ? -12.286 -8.528 26.406 1.00 80.06 94 ARG A C 1
ATOM 711 O O . ARG A 1 94 ? -11.618 -7.888 25.599 1.00 80.06 94 ARG A O 1
ATOM 718 N N . LEU A 1 95 ? -13.616 -8.444 26.484 1.00 74.12 95 LEU A N 1
ATOM 719 C CA . LEU A 1 95 ? -14.424 -7.609 25.587 1.00 74.12 95 LEU A CA 1
ATOM 720 C C . LEU A 1 95 ? -14.126 -6.119 25.775 1.00 74.12 95 LEU A C 1
ATOM 722 O O . LEU A 1 95 ? -13.896 -5.414 24.797 1.00 74.12 95 LEU A O 1
ATOM 726 N N . ILE A 1 96 ? -14.065 -5.642 27.022 1.00 72.25 96 ILE A N 1
ATOM 727 C CA . ILE A 1 96 ? -13.735 -4.241 27.313 1.00 72.25 96 ILE A CA 1
ATOM 728 C C . ILE A 1 96 ? -12.339 -3.907 26.781 1.00 72.25 96 ILE A C 1
ATOM 730 O O . ILE A 1 96 ? -12.169 -2.907 26.083 1.00 72.25 96 ILE A O 1
ATOM 734 N N . ASN A 1 97 ? -11.347 -4.754 27.066 1.00 74.56 97 ASN A N 1
ATOM 735 C CA . ASN A 1 97 ? -9.979 -4.538 26.605 1.00 74.56 97 ASN A CA 1
ATOM 736 C C . ASN A 1 97 ? -9.869 -4.569 25.077 1.00 74.56 97 ASN A C 1
ATOM 738 O O . ASN A 1 97 ? -9.121 -3.781 24.499 1.00 74.56 97 ASN A O 1
ATOM 742 N N . GLU A 1 98 ? -10.596 -5.462 24.408 1.00 80.81 98 GLU A N 1
ATOM 743 C CA . GLU A 1 98 ? -10.637 -5.527 22.949 1.00 80.81 98 GLU A CA 1
ATOM 744 C C . GLU A 1 98 ? -11.189 -4.227 22.351 1.00 80.81 98 GLU A C 1
ATOM 746 O O . GLU A 1 98 ? -10.531 -3.620 21.506 1.00 80.81 98 GLU A O 1
ATOM 751 N N . GLU A 1 99 ? -12.323 -3.736 22.852 1.00 79.69 99 GLU A N 1
ATOM 752 C CA . GLU A 1 99 ? -12.954 -2.508 22.357 1.00 79.69 99 GLU A CA 1
ATOM 753 C C . GLU A 1 99 ? -12.139 -1.244 22.664 1.00 79.69 99 GLU A C 1
ATOM 755 O O . GLU A 1 99 ? -12.050 -0.339 21.834 1.00 79.69 99 GLU A O 1
ATOM 760 N N . VAL A 1 100 ? -11.488 -1.174 23.829 1.00 77.19 100 VAL A N 1
ATOM 761 C CA . VAL A 1 100 ? -10.569 -0.069 24.151 1.00 77.19 100 VAL A CA 1
ATOM 762 C C . VAL A 1 100 ? -9.365 -0.070 23.208 1.00 77.19 100 VAL A C 1
ATOM 764 O O . VAL A 1 100 ? -8.959 0.990 22.732 1.00 77.19 100 VAL A O 1
ATOM 767 N N . ASN A 1 101 ? -8.796 -1.239 22.905 1.00 83.94 101 ASN A N 1
ATOM 768 C CA . ASN A 1 101 ? -7.661 -1.337 21.987 1.00 83.94 101 ASN A CA 1
ATOM 769 C C . ASN A 1 101 ? -8.049 -0.976 20.548 1.00 83.94 101 ASN A C 1
ATOM 771 O O . ASN A 1 101 ? -7.294 -0.259 19.891 1.00 83.94 101 ASN A O 1
ATOM 775 N N . LYS A 1 102 ? -9.233 -1.406 20.089 1.00 86.94 102 LYS A N 1
ATOM 776 C CA . LYS A 1 102 ? -9.787 -1.003 18.790 1.00 86.94 102 LYS A CA 1
ATOM 777 C C . LYS A 1 102 ? -9.914 0.508 18.683 1.00 86.94 102 LYS A C 1
ATOM 779 O O . LYS A 1 102 ? -9.416 1.098 17.725 1.00 86.94 102 LYS A O 1
ATOM 784 N N . GLN A 1 103 ? -10.500 1.139 19.701 1.00 82.75 103 GLN A N 1
ATOM 785 C CA . GLN A 1 103 ? -10.669 2.589 19.728 1.00 82.75 103 GLN A CA 1
ATOM 786 C C . GLN A 1 103 ? -9.327 3.331 19.695 1.00 82.75 103 GLN A C 1
ATOM 788 O O . GLN A 1 103 ? -9.144 4.222 18.871 1.00 82.75 103 GLN A O 1
ATOM 793 N N . ARG A 1 104 ? -8.351 2.911 20.512 1.00 85.50 104 ARG A N 1
ATOM 794 C CA . ARG A 1 104 ? -6.995 3.489 20.496 1.00 85.50 104 ARG A CA 1
ATOM 795 C C . ARG A 1 104 ? -6.331 3.380 19.128 1.00 85.50 104 ARG A C 1
ATOM 797 O O . ARG A 1 104 ? -5.663 4.314 18.702 1.00 85.50 104 ARG A O 1
ATOM 804 N N . SER A 1 105 ? -6.504 2.248 18.445 1.00 91.38 105 SER A N 1
ATOM 805 C CA . SER A 1 105 ? -5.953 2.073 17.103 1.00 91.38 105 SER A CA 1
ATOM 806 C C . SER A 1 105 ? -6.597 3.030 16.101 1.00 91.38 105 SER A C 1
ATOM 808 O O . SER A 1 105 ? -5.882 3.717 15.376 1.00 91.38 105 SER A O 1
ATOM 810 N N . ARG A 1 106 ? -7.933 3.142 16.103 1.00 90.00 106 ARG A N 1
ATOM 811 C CA . ARG A 1 106 ? -8.671 4.076 15.234 1.00 90.00 106 ARG A CA 1
ATOM 812 C C . ARG A 1 106 ? -8.220 5.524 15.447 1.00 90.00 106 ARG A C 1
ATOM 814 O O . ARG A 1 106 ? -7.956 6.226 14.478 1.00 90.00 106 ARG A O 1
ATOM 821 N N . GLU A 1 107 ? -8.070 5.950 16.700 1.00 87.06 107 GLU A N 1
ATOM 822 C CA . GLU A 1 107 ? -7.622 7.306 17.053 1.00 87.06 107 GLU A CA 1
ATOM 823 C C . GLU A 1 107 ? -6.165 7.574 16.654 1.00 87.06 107 GLU A C 1
ATOM 825 O O . GLU A 1 107 ? -5.854 8.637 16.117 1.00 87.06 107 GLU A O 1
ATOM 830 N N . ALA A 1 108 ? -5.271 6.604 16.850 1.00 89.25 108 ALA A N 1
ATOM 831 C CA . ALA A 1 108 ? -3.880 6.726 16.424 1.00 89.25 108 ALA A CA 1
ATOM 832 C C . ALA A 1 108 ? -3.751 6.805 14.893 1.00 89.25 108 ALA A C 1
ATOM 834 O O . ALA A 1 108 ? -2.995 7.630 14.377 1.00 89.25 108 ALA A O 1
ATOM 835 N N . VAL A 1 109 ? -4.522 5.989 14.165 1.00 95.25 109 VAL A N 1
ATOM 836 C CA . VAL A 1 109 ? -4.577 6.018 12.697 1.00 95.25 109 VAL A CA 1
ATOM 837 C C . VAL A 1 109 ? -5.147 7.347 12.199 1.00 95.25 109 VAL A C 1
ATOM 839 O O . VAL A 1 109 ? -4.584 7.956 11.292 1.00 95.25 109 VAL A O 1
ATOM 842 N N . ALA A 1 110 ? -6.218 7.844 12.821 1.00 89.38 110 ALA A N 1
ATOM 843 C CA . ALA A 1 110 ? -6.788 9.156 12.521 1.00 89.38 110 ALA A CA 1
ATOM 844 C C . ALA A 1 110 ? -5.762 10.284 12.696 1.00 89.38 110 ALA A C 1
ATOM 846 O O . ALA A 1 110 ? -5.566 11.088 11.786 1.00 89.38 110 ALA A O 1
ATOM 847 N N . SER A 1 111 ? -5.072 10.306 13.839 1.00 86.25 111 SER A N 1
ATOM 848 C CA . SER A 1 111 ? -4.044 11.304 14.142 1.00 86.25 111 SER A CA 1
ATOM 849 C C . SER A 1 111 ? -2.905 11.274 13.116 1.00 86.25 111 SER A C 1
ATOM 851 O O . SER A 1 111 ? -2.604 12.292 12.497 1.00 86.25 111 SER A O 1
ATOM 853 N N . GLY A 1 112 ? -2.338 10.093 12.839 1.00 91.44 112 GLY A N 1
ATOM 854 C CA . GLY A 1 112 ? -1.267 9.961 11.847 1.00 91.44 112 GLY A CA 1
ATOM 855 C C . GLY A 1 112 ? -1.712 10.324 10.427 1.00 91.44 112 GLY A C 1
ATOM 856 O O . GLY A 1 112 ? -0.938 10.906 9.673 1.00 91.44 112 GLY A O 1
ATOM 857 N N . THR A 1 113 ? -2.964 10.031 10.066 1.00 92.00 113 THR A N 1
ATOM 858 C CA . THR A 1 113 ? -3.540 10.421 8.768 1.00 92.00 113 THR A CA 1
ATOM 859 C C . THR A 1 113 ? -3.572 11.941 8.623 1.00 92.00 113 THR A C 1
ATOM 861 O O . THR A 1 113 ? -3.152 12.463 7.594 1.00 92.00 113 THR A O 1
ATOM 864 N N . LEU A 1 114 ? -4.021 12.659 9.660 1.00 85.62 114 LEU A N 1
ATOM 865 C CA . LEU A 1 114 ? -4.063 14.125 9.668 1.00 85.62 114 LEU A CA 1
ATOM 866 C C . LEU A 1 114 ? -2.670 14.736 9.530 1.00 85.62 114 LEU A C 1
ATOM 868 O O . LEU A 1 114 ? -2.496 15.656 8.736 1.00 85.62 114 LEU A O 1
ATOM 872 N N . THR A 1 115 ? -1.676 14.194 10.240 1.00 87.69 115 THR A N 1
ATOM 873 C CA . THR A 1 115 ? -0.277 14.624 10.100 1.00 87.69 115 THR A CA 1
ATOM 874 C C . THR A 1 115 ? 0.204 14.487 8.654 1.00 87.69 115 THR A C 1
ATOM 876 O O . THR A 1 115 ? 0.706 15.450 8.083 1.00 87.69 115 THR A O 1
ATOM 879 N N . ILE A 1 116 ? -0.028 13.331 8.023 1.00 88.44 116 ILE A N 1
ATOM 880 C CA . ILE A 1 116 ? 0.395 13.079 6.637 1.00 88.44 116 ILE A CA 1
ATOM 881 C C . ILE A 1 116 ? -0.314 14.017 5.651 1.00 88.44 116 ILE A C 1
ATOM 883 O O . ILE A 1 116 ? 0.317 14.528 4.726 1.00 88.44 116 ILE A O 1
ATOM 887 N N . LEU A 1 117 ? -1.619 14.246 5.825 1.00 86.19 117 LEU A N 1
ATOM 888 C CA . LEU A 1 117 ? -2.391 15.141 4.957 1.00 86.19 117 LEU A CA 1
ATOM 889 C C . LEU A 1 117 ? -1.945 16.604 5.092 1.00 86.19 117 LEU A C 1
ATOM 891 O O . LEU A 1 117 ? -1.915 17.317 4.093 1.00 86.19 117 LEU A O 1
ATOM 895 N N . ALA A 1 118 ? -1.565 17.044 6.295 1.00 82.19 118 ALA A N 1
ATOM 896 C CA . ALA A 1 118 ? -1.043 18.393 6.517 1.00 82.19 118 ALA A CA 1
ATOM 897 C C . ALA A 1 118 ? 0.320 18.611 5.835 1.00 82.19 118 ALA A C 1
ATOM 899 O O . ALA A 1 118 ? 0.596 19.701 5.335 1.00 82.19 118 ALA A O 1
ATOM 900 N N . GLU A 1 119 ? 1.158 17.574 5.769 1.00 80.44 119 GLU A N 1
ATOM 901 C CA . GLU A 1 119 ? 2.458 17.613 5.085 1.00 80.44 119 GLU A CA 1
ATOM 902 C C . GLU A 1 119 ? 2.329 17.529 3.553 1.00 80.44 119 GLU A C 1
ATOM 904 O O . GLU A 1 119 ? 3.118 18.131 2.821 1.00 80.44 119 GLU A O 1
ATOM 909 N N . ARG A 1 120 ? 1.339 16.781 3.047 1.00 68.25 120 ARG A N 1
ATOM 910 C CA . ARG A 1 120 ? 1.132 16.511 1.615 1.00 68.25 120 ARG A CA 1
ATOM 911 C C . ARG A 1 120 ? 0.024 17.396 1.044 1.00 68.25 120 ARG A C 1
ATOM 913 O O . ARG A 1 120 ? -1.085 16.947 0.782 1.00 68.25 120 ARG A O 1
ATOM 920 N N . SER A 1 121 ? 0.336 18.665 0.807 1.00 54.00 121 SER A N 1
ATOM 921 C CA . SER A 1 121 ? -0.619 19.663 0.297 1.00 54.00 121 SER A CA 1
ATOM 922 C C . SER A 1 121 ? -0.853 19.633 -1.223 1.00 54.00 121 SER A C 1
ATOM 924 O O . SER A 1 121 ? -1.501 20.534 -1.756 1.00 54.00 121 SER A O 1
ATOM 926 N N . GLN A 1 122 ? -0.340 18.635 -1.950 1.00 54.31 122 GLN A N 1
ATOM 927 C CA . GLN A 1 122 ? -0.322 18.649 -3.417 1.00 54.31 122 GLN A CA 1
ATOM 928 C C . GLN A 1 122 ? -1.050 17.439 -4.014 1.00 54.31 122 GLN A C 1
ATOM 930 O O . GLN A 1 122 ? -0.712 16.294 -3.730 1.00 54.31 122 GLN A O 1
ATOM 935 N N . GLN A 1 123 ? -2.039 17.760 -4.858 1.00 54.88 123 GLN A N 1
ATOM 936 C CA . GLN A 1 123 ? -2.934 16.882 -5.627 1.00 54.88 123 GLN A CA 1
ATOM 937 C C . GLN A 1 123 ? -3.932 16.084 -4.803 1.00 54.88 123 GLN A C 1
ATOM 939 O O . GLN A 1 123 ? -3.678 14.975 -4.340 1.00 54.88 123 GLN A O 1
ATOM 944 N N . THR A 1 124 ? -5.112 16.670 -4.660 1.00 62.59 124 THR A N 1
ATOM 945 C CA . THR A 1 124 ? -6.196 16.098 -3.880 1.00 62.59 124 THR A CA 1
ATOM 946 C C . THR A 1 124 ? -7.503 16.236 -4.649 1.00 62.59 124 THR A C 1
ATOM 948 O O . THR A 1 124 ? -7.751 17.245 -5.309 1.00 62.59 124 THR A O 1
ATOM 951 N N . SER A 1 125 ? -8.270 15.149 -4.674 1.00 68.06 125 SER A N 1
ATOM 952 C CA . SER A 1 125 ? -9.541 15.052 -5.391 1.00 68.06 125 SER A CA 1
ATOM 953 C C . SER A 1 125 ? -10.689 15.547 -4.510 1.00 68.06 125 SER A C 1
ATOM 955 O O . SER A 1 125 ? -10.732 15.233 -3.324 1.00 68.06 125 SER A O 1
ATOM 957 N N . ASP A 1 126 ? -11.669 16.234 -5.101 1.00 71.12 126 ASP A N 1
ATOM 958 C CA . ASP A 1 126 ? -12.930 16.594 -4.425 1.00 71.12 126 ASP A CA 1
ATOM 959 C C . ASP A 1 126 ? -13.891 15.392 -4.289 1.00 71.12 126 ASP A C 1
ATOM 961 O O . ASP A 1 126 ? -15.007 15.511 -3.779 1.00 71.12 126 ASP A O 1
ATOM 965 N N . GLN A 1 127 ? -13.490 14.217 -4.783 1.00 81.62 127 GLN A N 1
ATOM 966 C CA . GLN A 1 127 ? -14.276 12.995 -4.659 1.00 81.62 127 GLN A CA 1
ATOM 967 C C . GLN A 1 127 ? -14.264 12.473 -3.220 1.00 81.62 127 GLN A C 1
ATOM 969 O O . GLN A 1 127 ? -13.245 12.482 -2.533 1.00 81.62 127 GLN A O 1
ATOM 974 N N . LYS A 1 128 ? -15.416 11.963 -2.776 1.00 83.75 128 LYS A N 1
ATOM 975 C CA . LYS A 1 128 ? -15.529 11.272 -1.491 1.00 83.75 128 LYS A CA 1
ATOM 976 C C . LYS A 1 128 ? -14.923 9.869 -1.574 1.00 83.75 128 LYS A C 1
ATOM 978 O O . LYS A 1 128 ? -14.999 9.218 -2.615 1.00 83.75 128 LYS A O 1
ATOM 983 N N . VAL A 1 129 ? -14.386 9.402 -0.449 1.00 90.19 129 VAL A N 1
ATOM 984 C CA . VAL A 1 129 ? -13.965 8.007 -0.262 1.00 90.19 129 VAL A CA 1
ATOM 985 C C . VAL A 1 129 ? -15.189 7.087 -0.329 1.00 90.19 129 VAL A C 1
ATOM 987 O O . VAL A 1 129 ? -16.240 7.420 0.220 1.00 90.19 129 VAL A O 1
ATOM 990 N N . ASP A 1 130 ? -15.044 5.937 -0.989 1.00 92.25 130 ASP A N 1
ATOM 991 C CA . ASP A 1 130 ? -16.084 4.907 -1.065 1.00 92.25 130 ASP A CA 1
ATOM 992 C C . ASP A 1 130 ? -16.439 4.375 0.333 1.00 92.25 130 ASP A C 1
ATOM 994 O O . ASP A 1 130 ? -15.566 4.014 1.127 1.00 92.25 130 ASP A O 1
ATOM 998 N N . GLU A 1 131 ? -17.732 4.325 0.648 1.00 90.75 131 GLU A N 1
ATOM 999 C CA . GLU A 1 131 ? -18.190 3.972 1.993 1.00 90.75 131 GLU A CA 1
ATOM 1000 C C . GLU A 1 131 ? -17.929 2.507 2.343 1.00 90.75 131 GLU A C 1
ATOM 1002 O O . GLU A 1 131 ? -17.468 2.207 3.447 1.00 90.75 131 GLU A O 1
ATOM 1007 N N . ASP A 1 132 ? -18.154 1.596 1.394 1.00 93.75 132 ASP A N 1
ATOM 1008 C CA . ASP A 1 132 ? -17.918 0.172 1.618 1.00 93.75 132 ASP A CA 1
ATOM 1009 C C . ASP A 1 132 ? -16.416 -0.126 1.764 1.00 93.75 132 ASP A C 1
ATOM 1011 O O . ASP A 1 132 ? -16.005 -1.063 2.459 1.00 93.75 132 ASP A O 1
ATOM 1015 N N . TRP A 1 133 ? -15.567 0.623 1.056 1.00 96.50 133 TRP A N 1
ATOM 1016 C CA . TRP A 1 133 ? -14.122 0.586 1.241 1.00 96.50 133 TRP A CA 1
ATOM 1017 C C . TRP A 1 133 ? -13.746 1.057 2.639 1.00 96.50 133 TRP A C 1
ATOM 1019 O O . TRP A 1 133 ? -12.979 0.370 3.317 1.00 96.50 133 TRP A O 1
ATOM 1029 N N . LEU A 1 134 ? -14.319 2.175 3.089 1.00 95.31 134 LEU A N 1
ATOM 1030 C CA . LEU A 1 134 ? -14.009 2.763 4.386 1.00 95.31 134 LEU A CA 1
ATOM 1031 C C . LEU A 1 134 ? -14.412 1.833 5.534 1.00 95.31 134 LEU A C 1
ATOM 1033 O O . LEU A 1 134 ? -13.634 1.649 6.467 1.00 95.31 134 LEU A O 1
ATOM 1037 N N . ASP A 1 135 ? -15.552 1.150 5.435 1.00 93.00 135 ASP A N 1
ATOM 1038 C CA . ASP A 1 135 ? -15.942 0.128 6.412 1.00 93.00 135 ASP A CA 1
ATOM 1039 C C . ASP A 1 135 ? -14.962 -1.053 6.432 1.00 93.00 135 ASP A C 1
ATOM 1041 O O . ASP A 1 135 ? -14.542 -1.518 7.497 1.00 93.00 135 ASP A O 1
ATOM 1045 N N . SER A 1 136 ? -14.532 -1.526 5.258 1.00 96.06 136 SER A N 1
ATOM 1046 C CA . SER A 1 136 ? -13.500 -2.566 5.171 1.00 96.06 136 SER A CA 1
ATOM 1047 C C . SER A 1 136 ? -12.168 -2.104 5.772 1.00 96.06 136 SER A C 1
ATOM 1049 O O . SER A 1 136 ? -11.494 -2.896 6.436 1.00 96.06 136 SER A O 1
ATOM 1051 N N . PHE A 1 137 ? -11.789 -0.843 5.560 1.00 98.00 137 PHE A N 1
ATOM 1052 C CA . PHE A 1 137 ? -10.595 -0.235 6.136 1.00 98.00 137 PHE A CA 1
ATOM 1053 C C . PHE A 1 137 ? -10.680 -0.175 7.664 1.00 98.00 137 PHE A C 1
ATOM 1055 O O . PHE A 1 137 ? -9.774 -0.673 8.335 1.00 98.00 137 PHE A O 1
ATOM 1062 N N . ILE A 1 138 ? -11.773 0.356 8.224 1.00 94.94 138 ILE A N 1
ATOM 1063 C CA . ILE A 1 138 ? -11.963 0.519 9.676 1.00 94.94 138 ILE A CA 1
ATOM 1064 C C . ILE A 1 138 ? -11.816 -0.829 10.388 1.00 94.94 138 ILE A C 1
ATOM 1066 O O . ILE A 1 138 ? -11.010 -0.948 11.312 1.00 94.94 138 ILE A O 1
ATOM 1070 N N . ASN A 1 139 ? -12.493 -1.868 9.885 1.00 94.81 139 ASN A N 1
ATOM 1071 C CA . ASN A 1 139 ? -12.440 -3.234 10.425 1.00 94.81 139 ASN A CA 1
ATOM 1072 C C . ASN A 1 139 ? -11.019 -3.837 10.449 1.00 94.81 139 ASN A C 1
ATOM 1074 O O . ASN A 1 139 ? -10.729 -4.788 11.184 1.00 94.81 139 ASN A O 1
ATOM 1078 N N . LYS A 1 140 ? -10.107 -3.330 9.614 1.00 97.12 140 LYS A N 1
ATOM 1079 C CA . LYS A 1 140 ? -8.711 -3.779 9.557 1.00 97.12 140 LYS A CA 1
ATOM 1080 C C . LYS A 1 140 ? -7.822 -2.914 10.437 1.00 97.12 140 LYS A C 1
ATOM 1082 O O . LYS A 1 140 ? -7.127 -3.456 11.301 1.00 97.12 140 LYS A O 1
ATOM 1087 N N . ALA A 1 141 ? -7.908 -1.599 10.279 1.00 96.75 141 ALA A N 1
ATOM 1088 C CA . ALA A 1 141 ? -7.118 -0.623 11.015 1.00 96.75 141 ALA A CA 1
ATOM 1089 C C . ALA A 1 141 ? -7.354 -0.697 12.534 1.00 96.75 141 ALA A C 1
ATOM 1091 O O . ALA A 1 141 ? -6.406 -0.594 13.312 1.00 96.75 141 ALA A O 1
ATOM 1092 N N . GLU A 1 142 ? -8.581 -0.967 12.989 1.00 94.38 142 GLU A N 1
ATOM 1093 C CA . GLU A 1 142 ? -8.884 -1.085 14.423 1.00 94.38 142 GLU A CA 1
ATOM 1094 C C . GLU A 1 142 ? -8.152 -2.250 15.106 1.00 94.38 142 GLU A C 1
ATOM 1096 O O . GLU A 1 142 ? -7.905 -2.225 16.307 1.00 94.38 142 GLU A O 1
ATOM 1101 N N . THR A 1 143 ? -7.763 -3.273 14.343 1.00 94.62 143 THR A N 1
ATOM 1102 C CA . THR A 1 143 ? -7.059 -4.441 14.889 1.00 94.62 143 THR A CA 1
ATOM 1103 C C . THR A 1 143 ? -5.544 -4.235 15.007 1.00 94.62 143 THR A C 1
ATOM 1105 O O . THR A 1 143 ? -4.855 -5.097 15.556 1.00 94.62 143 THR A O 1
ATOM 1108 N N . ALA A 1 144 ? -5.012 -3.098 14.537 1.00 93.81 144 ALA A N 1
ATOM 1109 C CA . ALA A 1 144 ? -3.584 -2.798 14.580 1.00 93.81 144 ALA A CA 1
ATOM 1110 C C . ALA A 1 144 ? -3.085 -2.514 16.009 1.00 93.81 144 ALA A C 1
ATOM 1112 O O . ALA A 1 144 ? -3.587 -1.654 16.740 1.00 93.81 144 ALA A O 1
ATOM 1113 N N . ARG A 1 145 ? -2.050 -3.253 16.420 1.00 88.88 145 ARG A N 1
ATOM 1114 C CA . ARG A 1 145 ? -1.499 -3.162 17.782 1.00 88.88 145 ARG A CA 1
ATOM 1115 C C . ARG A 1 145 ? -0.167 -2.436 17.874 1.00 88.88 145 ARG A C 1
ATOM 1117 O O . ARG A 1 145 ? 0.081 -1.825 18.909 1.00 88.88 145 ARG A O 1
ATOM 1124 N N . SER A 1 146 ? 0.655 -2.511 16.832 1.00 92.25 146 SER A N 1
ATOM 1125 C CA . SER A 1 146 ? 1.949 -1.835 16.789 1.00 92.25 146 SER A CA 1
ATOM 112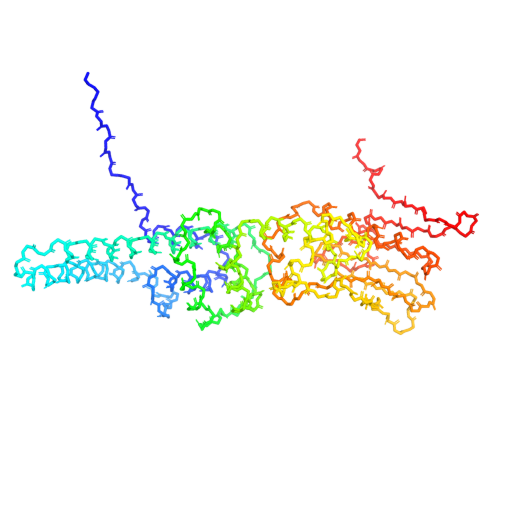6 C C . SER A 1 146 ? 1.825 -0.457 16.146 1.00 92.25 146 SER A C 1
ATOM 1128 O O . SER A 1 146 ? 0.926 -0.218 15.330 1.00 92.25 146 SER A O 1
ATOM 1130 N N . ASP A 1 147 ? 2.728 0.443 16.514 1.00 93.00 147 ASP A N 1
ATOM 1131 C CA . ASP A 1 147 ? 2.738 1.804 15.982 1.00 93.00 147 ASP A CA 1
ATOM 1132 C C . ASP A 1 147 ? 3.157 1.826 14.508 1.00 93.00 147 ASP A C 1
ATOM 1134 O O . ASP A 1 147 ? 2.616 2.608 13.731 1.00 93.00 147 ASP A O 1
ATOM 1138 N N . GLU A 1 148 ? 4.008 0.891 14.076 1.00 91.44 148 GLU A N 1
ATOM 1139 C CA . GLU A 1 148 ? 4.398 0.735 12.671 1.00 91.44 148 GLU A CA 1
ATOM 1140 C C . GLU A 1 148 ? 3.202 0.341 11.797 1.00 91.44 148 GLU A C 1
ATOM 1142 O O . GLU A 1 148 ? 2.997 0.905 10.721 1.00 91.44 148 GLU A O 1
ATOM 1147 N N . MET A 1 149 ? 2.373 -0.598 12.268 1.00 93.81 149 MET A N 1
ATOM 1148 C CA . MET A 1 149 ? 1.169 -1.011 11.547 1.00 93.81 149 MET A CA 1
ATOM 1149 C C . MET A 1 149 ? 0.134 0.117 11.513 1.00 93.81 149 MET A C 1
ATOM 1151 O O . MET A 1 149 ? -0.476 0.360 10.475 1.00 93.81 149 MET A O 1
ATOM 1155 N N . ARG A 1 150 ? -0.040 0.861 12.614 1.00 95.62 150 ARG A N 1
ATOM 1156 C CA . ARG A 1 150 ? -0.897 2.060 12.625 1.00 95.62 150 ARG A CA 1
ATOM 1157 C C . ARG A 1 150 ? -0.394 3.109 11.638 1.00 95.62 150 ARG A C 1
ATOM 1159 O O . ARG A 1 150 ? -1.199 3.637 10.887 1.00 95.62 150 ARG A O 1
ATOM 1166 N N . ALA A 1 151 ? 0.914 3.349 11.564 1.00 94.56 151 ALA A N 1
ATOM 1167 C CA . ALA A 1 151 ? 1.506 4.271 10.598 1.00 94.56 151 ALA A CA 1
ATOM 1168 C C . ALA A 1 151 ? 1.310 3.817 9.139 1.00 94.56 151 ALA A C 1
ATOM 1170 O O . ALA A 1 151 ? 1.095 4.647 8.253 1.00 94.56 151 ALA A O 1
ATOM 1171 N N . LEU A 1 152 ? 1.351 2.508 8.860 1.00 95.06 152 LEU A N 1
ATOM 1172 C CA . LEU A 1 152 ? 0.973 1.963 7.550 1.00 95.06 152 LEU A CA 1
ATOM 1173 C C . LEU A 1 152 ? -0.498 2.252 7.233 1.00 95.06 152 LEU A C 1
ATOM 1175 O O . LEU A 1 152 ? -0.785 2.803 6.172 1.00 95.06 152 LEU A O 1
ATOM 1179 N N . TRP A 1 153 ? -1.417 1.973 8.161 1.00 97.44 153 TRP A N 1
ATOM 1180 C CA . TRP A 1 153 ? -2.840 2.280 7.976 1.00 97.44 153 TRP A CA 1
ATOM 1181 C C . TRP A 1 153 ? -3.113 3.780 7.819 1.00 97.44 153 TRP A C 1
ATOM 1183 O O . TRP A 1 153 ? -3.943 4.150 6.992 1.00 97.44 153 TRP A O 1
ATOM 1193 N N . SER A 1 154 ? -2.380 4.645 8.526 1.00 96.31 154 SER A N 1
ATOM 1194 C CA . SER A 1 154 ? -2.457 6.100 8.350 1.00 96.31 154 SER A CA 1
ATOM 1195 C C . SER A 1 154 ? -2.070 6.528 6.935 1.00 96.31 154 SER A C 1
ATOM 1197 O O . SER A 1 154 ? -2.747 7.352 6.328 1.00 96.31 154 SER A O 1
ATOM 1199 N N . ARG A 1 155 ? -1.003 5.940 6.374 1.00 95.25 155 ARG A N 1
ATOM 1200 C CA . ARG A 1 155 ? -0.564 6.208 4.993 1.00 95.25 155 ARG A CA 1
ATOM 1201 C C . ARG A 1 155 ? -1.570 5.706 3.958 1.00 95.25 155 ARG A C 1
ATOM 1203 O O . ARG A 1 155 ? -1.801 6.402 2.973 1.00 95.25 155 ARG A O 1
ATOM 1210 N N . VAL A 1 156 ? -2.185 4.546 4.196 1.00 97.00 156 VAL A N 1
ATOM 1211 C CA . VAL A 1 156 ? -3.261 4.013 3.344 1.00 97.00 156 VAL A CA 1
ATOM 1212 C C . VAL A 1 156 ? -4.461 4.960 3.334 1.00 97.00 156 VAL A C 1
ATOM 1214 O O . VAL A 1 156 ? -4.914 5.350 2.262 1.00 97.00 156 VAL A O 1
ATOM 1217 N N . LEU A 1 157 ? -4.947 5.381 4.507 1.00 95.94 157 LEU A N 1
ATOM 1218 C CA . LEU A 1 157 ? -6.100 6.280 4.586 1.00 95.94 157 LEU A CA 1
ATOM 1219 C C . LEU A 1 157 ? -5.800 7.659 3.998 1.00 95.94 157 LEU A C 1
ATOM 1221 O O . LEU A 1 157 ? -6.631 8.202 3.279 1.00 95.94 157 LEU A O 1
ATOM 1225 N N . ALA A 1 158 ? -4.615 8.213 4.263 1.00 92.75 158 ALA A N 1
ATOM 1226 C CA . ALA A 1 158 ? -4.205 9.487 3.682 1.00 92.75 158 ALA A CA 1
ATOM 1227 C C . ALA A 1 158 ? -4.157 9.418 2.147 1.00 92.75 158 ALA A C 1
ATOM 1229 O O . ALA A 1 158 ? -4.614 10.345 1.483 1.00 92.75 158 ALA A O 1
ATOM 1230 N N . GLY A 1 159 ? -3.649 8.314 1.586 1.00 91.94 159 GLY A N 1
ATOM 1231 C CA . GLY A 1 159 ? -3.644 8.079 0.143 1.00 91.94 159 GLY A CA 1
ATOM 1232 C C . GLY A 1 159 ? -5.053 7.985 -0.441 1.00 91.94 159 GLY A C 1
ATOM 1233 O O . GLY A 1 159 ? -5.336 8.645 -1.436 1.00 91.94 159 GLY A O 1
ATOM 1234 N N . GLU A 1 160 ? -5.953 7.248 0.211 1.00 93.81 160 GLU A N 1
ATOM 1235 C CA . GLU A 1 160 ? -7.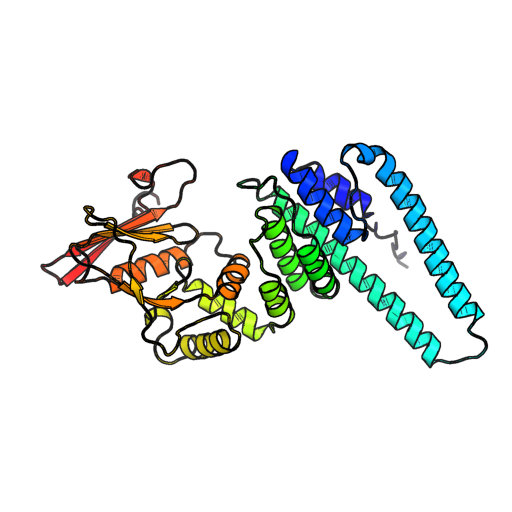338 7.108 -0.250 1.00 93.81 160 GLU A CA 1
ATOM 1236 C C . GLU A 1 160 ? -8.129 8.423 -0.142 1.00 93.81 160 GLU A C 1
ATOM 1238 O O . GLU A 1 160 ? -8.902 8.748 -1.037 1.00 93.81 160 GLU A O 1
ATOM 1243 N N . ILE A 1 161 ? -7.909 9.219 0.911 1.00 91.00 161 ILE A N 1
ATOM 1244 C CA . ILE A 1 161 ? -8.509 10.557 1.048 1.00 91.00 161 ILE A CA 1
ATOM 1245 C C . ILE A 1 161 ? -7.983 11.498 -0.041 1.00 91.00 161 ILE A C 1
ATOM 1247 O O . ILE A 1 161 ? -8.757 12.251 -0.627 1.00 91.00 161 ILE A O 1
ATOM 1251 N N . ALA A 1 162 ? -6.676 11.474 -0.313 1.00 88.12 162 ALA A N 1
ATOM 1252 C CA . ALA A 1 162 ? -6.071 12.335 -1.324 1.00 88.12 162 ALA A CA 1
ATOM 1253 C C . ALA A 1 162 ? -6.487 11.930 -2.747 1.00 88.12 162 ALA A C 1
ATOM 1255 O O . ALA A 1 162 ? -6.738 12.776 -3.606 1.00 88.12 162 ALA A O 1
ATOM 1256 N N . THR A 1 163 ? -6.552 10.630 -3.016 1.00 89.19 163 THR A N 1
ATOM 1257 C CA . THR A 1 163 ? -6.889 10.057 -4.318 1.00 89.19 163 THR A CA 1
ATOM 1258 C C . THR A 1 163 ? -7.767 8.822 -4.103 1.00 89.19 163 THR A C 1
ATOM 1260 O O . THR A 1 163 ? -7.239 7.713 -3.967 1.00 89.19 163 THR A O 1
ATOM 1263 N N . PRO A 1 164 ? -9.102 8.993 -4.070 1.00 91.38 164 PRO A N 1
ATOM 1264 C CA . PRO A 1 164 ? -10.029 7.872 -3.961 1.00 91.38 164 PRO A CA 1
ATOM 1265 C C . PRO A 1 164 ? -9.800 6.836 -5.067 1.00 91.38 164 PRO A C 1
ATOM 1267 O O . PRO A 1 164 ? -9.576 7.184 -6.229 1.00 91.38 164 PRO A O 1
ATOM 1270 N N . GLY A 1 165 ? -9.837 5.555 -4.703 1.00 91.56 165 GLY A N 1
ATOM 1271 C CA . GLY A 1 165 ? -9.488 4.429 -5.566 1.00 91.56 165 GLY A CA 1
ATOM 1272 C C . GLY A 1 165 ? -7.987 4.136 -5.662 1.00 91.56 165 GLY A C 1
ATOM 1273 O O . GLY A 1 165 ? -7.594 3.312 -6.491 1.00 91.56 165 GLY A O 1
ATOM 1274 N N . SER A 1 166 ? -7.142 4.782 -4.850 1.00 92.88 166 SER A N 1
ATOM 1275 C CA . SER A 1 166 ? -5.698 4.506 -4.813 1.00 92.88 166 SER A CA 1
ATOM 1276 C C . SER A 1 166 ? -5.361 3.192 -4.113 1.00 92.88 166 SER A C 1
ATOM 1278 O O . SER A 1 166 ? -4.334 2.593 -4.430 1.00 92.88 166 SER A O 1
ATOM 1280 N N . PHE A 1 167 ? -6.229 2.704 -3.224 1.00 97.25 167 PHE A N 1
ATOM 1281 C CA . PHE A 1 167 ? -6.119 1.388 -2.609 1.00 97.25 167 PHE A CA 1
ATOM 1282 C C . PHE A 1 167 ? -7.385 0.567 -2.836 1.00 97.25 167 PHE A C 1
ATOM 1284 O O . PHE A 1 167 ? -8.498 0.965 -2.517 1.00 97.25 167 PHE A O 1
ATOM 1291 N N . SER A 1 168 ? -7.231 -0.661 -3.312 1.00 96.94 168 SER A N 1
ATOM 1292 C CA . SER A 1 168 ? -8.327 -1.617 -3.424 1.00 96.94 168 SER A CA 1
ATOM 1293 C C . SER A 1 168 ? -8.593 -2.329 -2.094 1.00 96.94 168 SER A C 1
ATOM 1295 O O . SER A 1 168 ? -7.687 -2.537 -1.284 1.00 96.94 168 SER A O 1
ATOM 1297 N N . LYS A 1 169 ? -9.824 -2.830 -1.898 1.00 97.06 169 LYS A N 1
ATOM 1298 C CA . LYS A 1 169 ? -10.160 -3.702 -0.751 1.00 97.06 169 LYS A CA 1
ATOM 1299 C C . LYS A 1 169 ? -9.223 -4.915 -0.658 1.00 97.06 169 LYS A C 1
ATOM 1301 O O . LYS A 1 169 ? -8.882 -5.343 0.442 1.00 97.06 169 LYS A O 1
ATOM 1306 N N . ARG A 1 170 ? -8.762 -5.433 -1.806 1.00 96.00 170 ARG A N 1
ATOM 1307 C CA . ARG A 1 170 ? -7.804 -6.546 -1.880 1.00 96.00 170 ARG A CA 1
ATOM 1308 C C . ARG A 1 170 ? -6.444 -6.172 -1.289 1.00 96.00 170 ARG A C 1
ATOM 1310 O O . ARG A 1 170 ? -5.863 -6.989 -0.585 1.00 96.00 170 ARG A O 1
ATOM 1317 N N . SER A 1 171 ? -5.967 -4.951 -1.515 1.00 96.75 171 SER A N 1
ATOM 1318 C CA . SER A 1 171 ? -4.726 -4.467 -0.900 1.00 96.75 171 SER A CA 1
ATOM 1319 C C . SER A 1 171 ? -4.837 -4.324 0.609 1.00 96.75 171 SER A C 1
ATOM 1321 O O . SER A 1 171 ? -3.878 -4.635 1.309 1.00 96.75 171 SER A O 1
ATOM 1323 N N . LEU A 1 172 ? -6.013 -3.949 1.125 1.00 97.50 172 LEU A N 1
ATOM 1324 C CA . LEU A 1 172 ? -6.248 -3.934 2.570 1.00 97.50 172 LEU A CA 1
ATOM 1325 C C . LEU A 1 172 ? -6.163 -5.347 3.170 1.00 97.50 172 LEU A C 1
ATOM 1327 O O . LEU A 1 172 ? -5.608 -5.517 4.252 1.00 97.50 172 LEU A O 1
ATOM 1331 N N . GLU A 1 173 ? -6.704 -6.365 2.490 1.00 95.81 173 GLU A N 1
ATOM 1332 C CA . GLU A 1 173 ? -6.578 -7.757 2.951 1.00 95.81 173 GLU A CA 1
ATOM 1333 C C . GLU A 1 173 ? -5.121 -8.208 2.970 1.00 95.81 173 GLU A C 1
ATOM 1335 O O . GLU A 1 173 ? -4.647 -8.686 3.996 1.00 95.81 173 GLU A O 1
ATOM 1340 N N . VAL A 1 174 ? -4.393 -7.989 1.871 1.00 95.88 174 VAL A N 1
ATOM 1341 C CA . VAL A 1 174 ? -2.988 -8.399 1.778 1.00 95.88 174 VAL A CA 1
ATOM 1342 C C . VAL A 1 174 ? -2.138 -7.684 2.826 1.00 95.88 174 VAL A C 1
ATOM 1344 O O . VAL A 1 174 ? -1.387 -8.341 3.539 1.00 95.88 174 VAL A O 1
ATOM 1347 N N . LEU A 1 175 ? -2.304 -6.370 3.009 1.00 95.69 175 LEU A N 1
ATOM 1348 C CA . LEU A 1 175 ? -1.585 -5.621 4.045 1.00 95.69 175 LEU A CA 1
ATOM 1349 C C . LEU A 1 175 ? -1.842 -6.174 5.453 1.00 95.69 175 LEU A C 1
ATOM 1351 O O . LEU A 1 175 ? -0.925 -6.222 6.269 1.00 95.69 175 LEU A O 1
ATOM 1355 N N . LYS A 1 176 ? -3.077 -6.602 5.744 1.00 95.00 176 LYS A N 1
ATOM 1356 C CA . LYS A 1 176 ? -3.435 -7.173 7.049 1.00 95.00 176 LYS A CA 1
ATOM 1357 C C . LYS 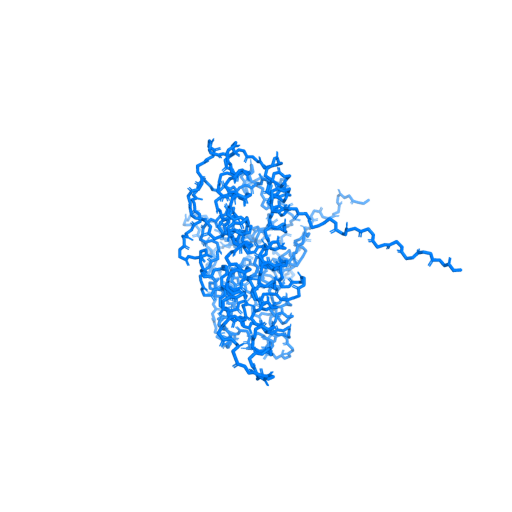A 1 176 ? -2.821 -8.556 7.281 1.00 95.00 176 LYS A C 1
ATOM 1359 O O . LYS A 1 176 ? -2.605 -8.916 8.437 1.00 95.00 176 LYS A O 1
ATOM 1364 N N . THR A 1 177 ? -2.589 -9.331 6.225 1.00 93.69 177 THR A N 1
ATOM 1365 C CA . THR A 1 177 ? -2.062 -10.699 6.331 1.00 93.69 177 THR A CA 1
ATOM 1366 C C . THR A 1 177 ? -0.551 -10.794 6.183 1.00 93.69 177 THR A C 1
ATOM 1368 O O . THR A 1 177 ? 0.000 -11.807 6.598 1.00 93.69 177 THR A O 1
ATOM 1371 N N . LEU A 1 178 ? 0.102 -9.781 5.604 1.00 92.31 178 LEU A N 1
ATOM 1372 C CA . LEU A 1 178 ? 1.553 -9.764 5.425 1.00 92.31 178 LEU A CA 1
ATOM 1373 C C . LEU A 1 178 ? 2.269 -9.867 6.769 1.00 92.31 178 LEU A C 1
ATOM 1375 O O . LEU A 1 178 ? 2.057 -9.048 7.671 1.00 92.31 178 LEU A O 1
ATOM 1379 N N . ASP A 1 179 ? 3.156 -10.850 6.882 1.00 90.50 179 ASP A N 1
ATOM 1380 C CA . ASP A 1 179 ? 4.061 -10.918 8.016 1.00 90.50 179 ASP A CA 1
ATOM 1381 C C . ASP A 1 179 ? 5.247 -9.951 7.848 1.00 90.50 179 ASP A C 1
ATOM 1383 O O . ASP A 1 179 ? 5.465 -9.320 6.807 1.00 90.50 179 ASP A O 1
ATOM 1387 N N . ARG A 1 180 ? 6.037 -9.809 8.916 1.00 89.56 180 ARG A N 1
ATOM 1388 C CA . ARG A 1 180 ? 7.193 -8.909 8.917 1.00 89.56 180 ARG A CA 1
ATOM 1389 C C . ARG A 1 180 ? 8.236 -9.292 7.860 1.00 89.56 180 ARG A C 1
ATOM 1391 O O . ARG A 1 180 ? 8.792 -8.405 7.221 1.00 89.56 180 ARG A O 1
ATOM 1398 N N . GLN A 1 181 ? 8.512 -10.582 7.683 1.00 94.12 181 GLN A N 1
ATOM 1399 C CA . GLN A 1 181 ? 9.535 -11.049 6.748 1.00 94.12 181 GLN A CA 1
ATOM 1400 C C . GLN A 1 181 ? 9.087 -10.843 5.298 1.00 94.12 181 GLN A C 1
ATOM 1402 O O . GLN A 1 181 ? 9.888 -10.464 4.450 1.00 94.12 181 GLN A O 1
ATOM 1407 N N . GLU A 1 182 ? 7.813 -11.078 4.996 1.00 95.44 182 GLU A N 1
ATOM 1408 C CA . GLU A 1 182 ? 7.211 -10.818 3.689 1.00 95.44 182 GLU A CA 1
ATOM 1409 C C . GLU A 1 182 ? 7.223 -9.321 3.359 1.00 95.44 182 GLU A C 1
ATOM 1411 O O . GLU A 1 182 ? 7.601 -8.943 2.249 1.00 95.44 182 GLU A O 1
ATOM 1416 N N . ALA A 1 183 ? 6.899 -8.456 4.327 1.00 93.19 183 ALA A N 1
ATOM 1417 C CA . ALA A 1 183 ? 6.972 -7.004 4.166 1.00 93.19 183 ALA A CA 1
ATOM 1418 C C . ALA A 1 183 ? 8.409 -6.498 3.932 1.00 93.19 183 ALA A C 1
ATOM 1420 O O . ALA A 1 183 ? 8.625 -5.605 3.106 1.00 93.19 183 ALA A O 1
ATOM 1421 N N . GLU A 1 184 ? 9.401 -7.077 4.616 1.00 94.38 184 GLU A N 1
ATOM 1422 C CA . GLU A 1 184 ? 10.824 -6.770 4.412 1.00 94.38 184 GLU A CA 1
ATOM 1423 C C . GLU A 1 184 ? 11.281 -7.193 3.003 1.00 94.38 184 GLU A C 1
ATOM 1425 O O . GLU A 1 184 ? 11.887 -6.393 2.284 1.00 94.38 184 GLU A O 1
ATOM 1430 N N . LYS A 1 185 ? 10.904 -8.400 2.553 1.00 96.62 185 LYS A N 1
ATOM 1431 C CA . LYS A 1 185 ? 11.158 -8.870 1.178 1.00 96.62 185 LYS A CA 1
ATOM 1432 C C . LYS A 1 185 ? 10.510 -7.955 0.147 1.00 96.62 185 LYS A C 1
ATOM 1434 O O . LYS A 1 185 ? 11.158 -7.559 -0.820 1.00 96.62 185 LYS A O 1
ATOM 1439 N N . PHE A 1 186 ? 9.247 -7.587 0.357 1.00 96.94 186 PHE A N 1
ATOM 1440 C CA . PHE A 1 186 ? 8.529 -6.686 -0.538 1.00 96.94 186 PHE A CA 1
ATOM 1441 C C . PHE A 1 186 ? 9.209 -5.317 -0.624 1.00 96.94 186 PHE A C 1
ATOM 1443 O O . PHE A 1 186 ? 9.454 -4.831 -1.726 1.00 96.94 186 PHE A O 1
ATOM 1450 N N . SER A 1 187 ? 9.590 -4.735 0.517 1.00 94.44 187 SER A N 1
ATOM 1451 C CA . SER A 1 187 ? 10.284 -3.441 0.570 1.00 94.44 187 SER A CA 1
ATOM 1452 C C . SER A 1 187 ? 11.615 -3.470 -0.182 1.00 94.44 187 SER A C 1
ATOM 1454 O O . SER A 1 187 ? 11.918 -2.552 -0.940 1.00 94.44 187 SER A O 1
ATOM 1456 N N . LYS A 1 188 ? 12.381 -4.556 -0.037 1.00 94.62 188 LYS A N 1
ATOM 1457 C CA . LYS A 1 188 ? 13.636 -4.766 -0.766 1.00 94.62 188 LYS A CA 1
ATOM 1458 C C . LYS A 1 188 ? 13.410 -4.892 -2.275 1.00 94.62 188 LYS A C 1
ATOM 1460 O O . LYS A 1 188 ? 14.101 -4.254 -3.063 1.00 94.62 188 LYS A O 1
ATOM 1465 N N . ILE A 1 189 ? 12.448 -5.711 -2.697 1.00 96.19 189 ILE A N 1
ATOM 1466 C CA . ILE A 1 189 ? 12.209 -5.980 -4.120 1.00 96.19 189 ILE A CA 1
ATOM 1467 C C . ILE A 1 189 ? 11.594 -4.774 -4.834 1.00 96.19 189 ILE A C 1
ATOM 1469 O O . ILE A 1 189 ? 11.945 -4.497 -5.980 1.00 96.19 189 ILE A O 1
ATOM 1473 N N . VAL A 1 190 ? 10.722 -4.010 -4.176 1.00 94.88 190 VAL A N 1
ATOM 1474 C CA . VAL A 1 190 ? 10.079 -2.851 -4.807 1.00 94.88 190 VAL A CA 1
ATOM 1475 C C . VAL A 1 190 ? 11.040 -1.682 -5.038 1.00 94.88 190 VAL A C 1
ATOM 1477 O O . VAL A 1 190 ? 10.833 -0.908 -5.969 1.00 94.88 190 VAL A O 1
ATOM 1480 N N . GLN A 1 191 ? 12.136 -1.583 -4.278 1.00 93.44 191 GLN A N 1
ATOM 1481 C CA . GLN A 1 191 ? 13.222 -0.630 -4.556 1.00 93.44 191 GLN A CA 1
ATOM 1482 C C . GLN A 1 191 ? 13.922 -0.904 -5.897 1.00 93.44 191 GLN A C 1
ATOM 1484 O O . GLN A 1 191 ? 14.576 -0.022 -6.443 1.00 93.44 191 GLN A O 1
ATOM 1489 N N . LEU A 1 192 ? 13.753 -2.101 -6.465 1.00 94.12 192 LEU A N 1
ATOM 1490 C CA . LEU A 1 192 ? 14.251 -2.458 -7.794 1.00 94.12 192 LEU A CA 1
ATOM 1491 C C . LEU A 1 192 ? 13.255 -2.109 -8.913 1.00 94.12 192 LEU A C 1
ATOM 1493 O O . LEU A 1 192 ? 13.485 -2.452 -10.073 1.00 94.12 192 LEU A O 1
ATOM 1497 N N . SER A 1 193 ? 12.131 -1.463 -8.588 1.00 94.25 193 SER A N 1
ATOM 1498 C CA . SER A 1 193 ? 11.088 -1.135 -9.559 1.00 94.25 193 SER A CA 1
ATOM 1499 C C . SER A 1 193 ? 11.280 0.233 -10.215 1.00 94.25 193 SER A C 1
ATOM 1501 O O . SER A 1 193 ? 11.783 1.185 -9.622 1.00 94.25 193 SER A O 1
ATOM 1503 N N . PHE A 1 194 ? 10.822 0.338 -11.461 1.00 92.12 194 PHE A N 1
ATOM 1504 C CA . PHE A 1 194 ? 10.620 1.595 -12.165 1.00 92.12 194 PHE A CA 1
ATOM 1505 C C . PHE A 1 194 ? 9.174 1.654 -12.655 1.00 92.12 194 PHE A C 1
ATOM 1507 O O . PHE A 1 194 ? 8.777 0.962 -13.597 1.00 92.12 194 PHE A O 1
ATOM 1514 N N . GLY A 1 195 ? 8.352 2.452 -11.975 1.00 89.94 195 GLY A N 1
ATOM 1515 C CA . GLY A 1 195 ? 6.912 2.470 -12.216 1.00 89.94 195 GLY A CA 1
ATOM 1516 C C . GLY A 1 195 ? 6.284 1.149 -11.780 1.00 89.94 195 GLY A C 1
ATOM 1517 O O . GLY A 1 195 ? 6.309 0.810 -10.603 1.00 89.94 195 GLY A O 1
ATOM 1518 N N . ASN A 1 196 ? 5.709 0.395 -12.717 1.00 91.94 196 ASN A N 1
ATOM 1519 C CA . ASN A 1 196 ? 5.077 -0.893 -12.421 1.00 91.94 196 ASN A CA 1
ATOM 1520 C C . ASN A 1 196 ? 5.902 -2.122 -12.815 1.00 91.94 196 ASN A C 1
ATOM 1522 O O . ASN A 1 196 ? 5.367 -3.234 -12.795 1.00 91.94 196 ASN A O 1
ATOM 1526 N N . ILE A 1 197 ? 7.152 -1.928 -13.225 1.00 94.06 197 ILE A N 1
ATOM 1527 C CA . ILE A 1 197 ? 8.014 -3.005 -13.701 1.00 94.06 197 ILE A CA 1
ATOM 1528 C C . ILE A 1 197 ? 9.272 -3.113 -12.848 1.00 94.06 197 ILE A C 1
ATOM 1530 O O . ILE A 1 197 ? 9.746 -2.119 -12.311 1.00 94.06 197 ILE A O 1
ATOM 1534 N N . ILE A 1 198 ? 9.828 -4.314 -12.769 1.00 94.69 198 ILE A N 1
ATOM 1535 C CA . ILE A 1 198 ? 11.133 -4.608 -12.185 1.00 94.69 198 ILE A CA 1
ATOM 1536 C C . ILE A 1 198 ? 11.947 -5.308 -13.276 1.00 94.69 198 ILE A C 1
ATOM 1538 O O . ILE A 1 198 ? 11.522 -6.374 -13.734 1.00 94.69 198 ILE A O 1
ATOM 1542 N N . PRO A 1 199 ? 13.078 -4.746 -13.735 1.00 92.25 199 PRO A N 1
ATOM 1543 C CA . PRO A 1 199 ? 13.898 -5.386 -14.759 1.00 92.25 199 PRO A CA 1
ATOM 1544 C C . PRO A 1 199 ? 14.323 -6.789 -14.317 1.00 92.25 199 PRO A C 1
ATOM 1546 O O . PRO A 1 199 ? 14.772 -6.987 -13.188 1.00 92.25 199 PRO A O 1
ATOM 1549 N N . THR A 1 200 ? 14.196 -7.785 -15.199 1.00 91.06 200 THR A N 1
ATOM 1550 C CA . THR A 1 200 ? 14.504 -9.184 -14.840 1.00 91.06 200 THR A CA 1
ATOM 1551 C C . THR A 1 200 ? 15.963 -9.355 -14.402 1.00 91.06 200 THR A C 1
ATOM 1553 O O . THR A 1 200 ? 16.261 -10.187 -13.549 1.00 91.06 200 THR A O 1
ATOM 1556 N N . GLU A 1 201 ? 16.875 -8.546 -14.942 1.00 87.88 201 GLU A N 1
ATOM 1557 C CA . GLU A 1 201 ? 18.284 -8.510 -14.533 1.00 87.88 201 GLU A CA 1
ATOM 1558 C C . GLU A 1 201 ? 18.483 -8.101 -13.065 1.00 87.88 201 GLU A C 1
ATOM 1560 O O . GLU A 1 201 ? 19.368 -8.642 -12.410 1.00 87.88 201 GLU A O 1
ATOM 1565 N N . SER A 1 202 ? 17.628 -7.225 -12.523 1.00 89.44 202 SER A N 1
ATOM 1566 C CA . SER A 1 202 ? 17.689 -6.776 -11.125 1.00 89.44 202 SER A CA 1
ATOM 1567 C C . SER A 1 202 ? 17.229 -7.862 -10.143 1.00 89.44 202 SER A C 1
ATOM 1569 O O . SER A 1 202 ? 17.692 -7.913 -9.002 1.00 89.44 202 SER A O 1
ATOM 1571 N N . ILE A 1 203 ? 16.339 -8.757 -10.588 1.00 90.62 203 ILE A N 1
ATOM 1572 C CA . ILE A 1 203 ? 15.928 -9.946 -9.824 1.00 90.62 203 ILE A CA 1
ATOM 1573 C C . ILE A 1 203 ? 16.977 -11.058 -9.933 1.00 90.62 203 ILE A C 1
ATOM 1575 O O . ILE A 1 203 ? 17.267 -11.744 -8.952 1.00 90.62 203 ILE A O 1
ATOM 1579 N N . GLY A 1 204 ? 17.552 -11.235 -11.123 1.00 86.69 204 GLY A N 1
ATOM 1580 C CA . GLY A 1 204 ? 18.435 -12.352 -11.432 1.00 86.69 204 GLY A CA 1
ATOM 1581 C C . GLY A 1 204 ? 17.678 -13.668 -11.644 1.00 86.69 204 GLY A C 1
ATOM 1582 O O . GLY A 1 204 ? 16.454 -13.744 -11.578 1.00 86.69 204 GLY A O 1
ATOM 1583 N N . LYS A 1 205 ? 18.428 -14.735 -11.941 1.00 82.62 205 LYS A N 1
ATOM 1584 C CA . LYS A 1 205 ? 17.881 -16.092 -12.160 1.00 82.62 205 LYS A CA 1
ATOM 1585 C C . LYS A 1 205 ? 17.989 -16.998 -10.926 1.00 82.62 205 LYS A C 1
ATOM 1587 O O . LYS A 1 205 ? 17.489 -18.117 -10.945 1.00 82.62 205 LYS A O 1
ATOM 1592 N N . SER A 1 206 ? 18.702 -16.545 -9.898 1.00 79.62 206 SER A N 1
ATOM 1593 C CA . SER A 1 206 ? 19.018 -17.281 -8.672 1.00 79.62 206 SER A CA 1
ATOM 1594 C C . SER A 1 206 ? 19.465 -16.306 -7.580 1.00 79.62 206 SER A C 1
ATOM 1596 O O . SER A 1 206 ? 19.826 -15.171 -7.885 1.00 79.62 206 SER A O 1
ATOM 1598 N N . GLY A 1 207 ? 19.506 -16.763 -6.328 1.00 90.19 207 GLY A N 1
ATOM 1599 C CA . GLY A 1 207 ? 19.916 -15.959 -5.174 1.00 90.19 207 GLY A CA 1
ATOM 1600 C C . GLY A 1 207 ? 18.732 -15.374 -4.406 1.00 90.19 207 GLY A C 1
ATOM 1601 O O . GLY A 1 207 ? 17.575 -15.740 -4.645 1.00 90.19 207 GLY A O 1
ATOM 1602 N N . ASP A 1 208 ? 19.033 -14.472 -3.476 1.00 92.06 208 ASP A N 1
ATOM 1603 C CA . ASP A 1 208 ? 18.046 -13.976 -2.515 1.00 92.06 208 ASP A CA 1
ATOM 1604 C C . ASP A 1 208 ? 16.937 -13.184 -3.206 1.00 92.06 208 ASP A C 1
ATOM 1606 O O . ASP A 1 208 ? 15.769 -13.458 -2.971 1.00 92.06 208 ASP A O 1
ATOM 1610 N N . ASN A 1 209 ? 17.270 -12.283 -4.140 1.00 94.31 209 ASN A N 1
ATOM 1611 C CA . ASN A 1 209 ? 16.258 -11.488 -4.851 1.00 94.31 209 ASN A CA 1
ATOM 1612 C C . ASN A 1 209 ? 15.283 -12.359 -5.651 1.00 94.31 209 ASN A C 1
ATOM 1614 O O . ASN A 1 209 ? 14.088 -12.083 -5.681 1.00 94.31 209 ASN A O 1
ATOM 1618 N N . PHE A 1 210 ? 15.784 -13.422 -6.284 1.00 95.06 210 PHE A N 1
ATOM 1619 C CA . PHE A 1 210 ? 14.945 -14.366 -7.016 1.00 95.06 210 PHE A CA 1
ATOM 1620 C C . PHE A 1 210 ? 14.028 -15.157 -6.073 1.00 95.06 210 PHE A C 1
ATOM 1622 O O . PHE A 1 210 ? 12.838 -15.312 -6.350 1.00 95.06 210 PHE A O 1
ATOM 1629 N N . SER A 1 211 ? 14.570 -15.625 -4.947 1.00 95.81 211 SER A N 1
ATOM 1630 C CA . SER A 1 211 ? 13.811 -16.356 -3.925 1.00 95.81 211 SER A CA 1
ATOM 1631 C C . SER A 1 211 ? 12.731 -15.473 -3.293 1.00 95.81 211 SER A C 1
ATOM 1633 O O . SER A 1 211 ? 11.579 -15.889 -3.183 1.00 95.81 211 SER A O 1
ATOM 1635 N N . ASP A 1 212 ? 13.081 -14.230 -2.961 1.00 97.06 212 ASP A N 1
ATOM 1636 C CA . ASP A 1 212 ? 12.172 -13.218 -2.426 1.00 97.06 212 ASP A CA 1
ATOM 1637 C C . ASP A 1 212 ? 11.064 -12.897 -3.439 1.00 97.06 212 ASP A C 1
ATOM 1639 O O . ASP A 1 212 ? 9.882 -12.940 -3.100 1.00 97.06 212 ASP A O 1
ATOM 1643 N N . ALA A 1 213 ? 11.416 -12.653 -4.706 1.00 96.44 213 ALA A N 1
ATOM 1644 C CA . ALA A 1 213 ? 10.447 -12.371 -5.762 1.00 96.44 213 ALA A CA 1
ATOM 1645 C C . ALA A 1 213 ? 9.463 -13.530 -5.984 1.00 96.44 213 ALA A C 1
ATOM 1647 O O . ALA A 1 213 ? 8.282 -13.283 -6.215 1.00 96.44 213 ALA A O 1
ATOM 1648 N N . ARG A 1 214 ? 9.911 -14.786 -5.870 1.00 96.38 214 ARG A N 1
ATOM 1649 C CA . ARG A 1 214 ? 9.024 -15.958 -5.951 1.00 96.38 214 ARG A CA 1
ATOM 1650 C C . ARG A 1 214 ? 7.977 -15.976 -4.847 1.00 96.38 214 ARG A C 1
ATOM 1652 O O . ARG A 1 214 ? 6.805 -16.167 -5.147 1.00 96.38 214 ARG A O 1
ATOM 1659 N N . VAL A 1 215 ? 8.381 -15.721 -3.603 1.00 96.12 215 VAL A N 1
ATOM 1660 C CA . VAL A 1 215 ? 7.436 -15.619 -2.479 1.00 96.12 215 VAL A CA 1
ATOM 1661 C C . VAL A 1 215 ? 6.418 -14.506 -2.741 1.00 96.12 215 VAL A C 1
ATOM 1663 O O . VAL A 1 215 ? 5.221 -14.697 -2.564 1.00 96.12 215 VAL A O 1
ATOM 1666 N N . LEU A 1 216 ? 6.872 -13.349 -3.225 1.00 97.19 216 LEU A N 1
ATOM 1667 C CA . LEU A 1 216 ? 5.991 -12.217 -3.522 1.00 97.19 216 LEU A CA 1
ATOM 1668 C C . LEU A 1 216 ? 5.054 -12.471 -4.720 1.00 97.19 216 LEU A C 1
ATOM 1670 O O . LEU A 1 216 ? 3.964 -11.899 -4.774 1.00 97.19 216 LEU A O 1
ATOM 1674 N N . GLU A 1 217 ? 5.444 -13.313 -5.680 1.00 96.25 217 GLU A N 1
ATOM 1675 C CA . GLU A 1 217 ? 4.562 -13.790 -6.754 1.00 96.25 217 GLU A CA 1
ATOM 1676 C C . GLU A 1 217 ? 3.463 -14.708 -6.204 1.00 96.25 217 GLU A C 1
ATOM 1678 O O . GLU A 1 217 ? 2.294 -14.507 -6.534 1.00 96.25 217 GLU A O 1
ATOM 1683 N N . ASP A 1 218 ? 3.801 -15.628 -5.295 1.00 94.94 218 ASP A N 1
ATOM 1684 C CA . ASP A 1 218 ? 2.825 -16.505 -4.629 1.00 94.94 218 ASP A CA 1
ATOM 1685 C C . ASP A 1 218 ? 1.829 -15.705 -3.762 1.00 94.94 218 ASP A C 1
ATOM 1687 O O . ASP A 1 218 ? 0.643 -16.037 -3.693 1.00 94.94 218 ASP A O 1
ATOM 1691 N N . LEU A 1 219 ? 2.275 -14.588 -3.173 1.00 95.12 219 LEU A N 1
ATOM 1692 C CA . LEU A 1 219 ? 1.422 -13.620 -2.464 1.00 95.12 219 LEU A CA 1
ATOM 1693 C C . LEU A 1 219 ? 0.569 -12.748 -3.405 1.00 95.12 219 LEU A C 1
ATOM 1695 O O . LEU A 1 219 ? -0.270 -11.964 -2.954 1.00 95.12 219 LEU A O 1
ATOM 1699 N N . GLY A 1 220 ? 0.767 -12.855 -4.721 1.00 95.44 220 GLY A N 1
ATOM 1700 C CA . GLY A 1 220 ? 0.055 -12.070 -5.725 1.00 95.44 220 GLY A CA 1
ATOM 1701 C C . GLY A 1 220 ? 0.465 -10.596 -5.770 1.00 95.44 220 GLY A C 1
ATOM 1702 O O . GLY A 1 220 ? -0.310 -9.767 -6.253 1.00 95.44 220 GLY A O 1
ATOM 1703 N N . LEU A 1 221 ? 1.656 -10.251 -5.274 1.00 97.19 221 LEU A N 1
ATOM 1704 C CA . LEU A 1 221 ? 2.245 -8.906 -5.351 1.00 97.19 221 LEU A CA 1
ATOM 1705 C C . LEU A 1 221 ? 3.027 -8.702 -6.651 1.00 97.19 221 LEU A C 1
ATOM 1707 O O . LEU A 1 221 ? 3.057 -7.593 -7.192 1.00 97.19 221 LEU A O 1
ATOM 1711 N N . LEU A 1 222 ? 3.609 -9.779 -7.180 1.00 97.12 222 LEU A N 1
ATOM 1712 C CA . LEU A 1 222 ? 4.354 -9.804 -8.439 1.00 97.12 222 LEU A CA 1
ATOM 1713 C C . LEU A 1 222 ? 3.700 -10.724 -9.472 1.00 97.12 222 LEU A C 1
ATOM 1715 O O . LEU A 1 222 ? 2.856 -11.555 -9.147 1.00 97.12 222 LEU A O 1
ATOM 1719 N N . SER A 1 223 ? 4.106 -10.566 -10.730 1.00 95.38 223 SER A N 1
ATOM 1720 C CA . SER A 1 223 ? 3.736 -11.446 -11.834 1.00 95.38 223 SER A CA 1
ATOM 1721 C C . SER A 1 223 ? 4.879 -11.574 -12.837 1.00 95.38 223 SER A C 1
ATOM 1723 O O . SER A 1 223 ? 5.442 -10.574 -13.287 1.00 95.38 223 SER A O 1
ATOM 1725 N N . GLY A 1 224 ? 5.146 -12.805 -13.268 1.00 92.56 224 GLY A N 1
ATOM 1726 C CA . GLY A 1 224 ? 6.096 -13.130 -14.325 1.00 92.56 224 GLY A CA 1
ATOM 1727 C C . GLY A 1 224 ? 7.524 -13.369 -13.847 1.00 92.56 224 GLY A C 1
ATOM 1728 O O . GLY A 1 224 ? 8.436 -13.179 -14.645 1.00 92.56 224 GLY A O 1
ATOM 1729 N N . VAL A 1 225 ? 7.743 -13.799 -12.599 1.00 91.19 225 VAL A N 1
ATOM 1730 C CA . VAL A 1 225 ? 9.098 -14.036 -12.054 1.00 91.19 225 VAL A CA 1
ATOM 1731 C C . VAL A 1 225 ? 9.823 -15.152 -12.809 1.00 91.19 225 VAL A C 1
ATOM 1733 O O . VAL A 1 225 ? 11.004 -15.028 -13.121 1.00 91.19 225 VAL A O 1
ATOM 1736 N N . LEU A 1 226 ? 9.112 -16.226 -13.165 1.00 84.62 226 LEU A N 1
ATOM 1737 C CA . LEU A 1 226 ? 9.627 -17.293 -14.041 1.00 84.62 226 LEU A CA 1
ATOM 1738 C C . LEU A 1 226 ? 9.367 -17.051 -15.534 1.00 84.62 226 LEU A C 1
ATOM 1740 O O . LEU A 1 226 ? 9.774 -17.854 -16.375 1.00 84.62 226 LEU A O 1
ATOM 1744 N N . GLY A 1 227 ? 8.612 -16.006 -15.858 1.00 79.44 227 GLY A N 1
ATOM 1745 C CA . GLY A 1 227 ? 8.122 -15.762 -17.204 1.00 79.44 227 GLY A CA 1
ATOM 1746 C C . GLY A 1 227 ? 9.148 -15.073 -18.098 1.00 79.44 227 GLY A C 1
ATOM 1747 O O . GLY A 1 227 ? 10.177 -14.567 -17.661 1.00 79.44 227 GLY A O 1
ATOM 1748 N N . THR A 1 228 ? 8.819 -14.991 -19.383 1.00 78.44 228 THR A N 1
ATOM 1749 C CA . THR A 1 228 ? 9.549 -14.178 -20.367 1.00 78.44 228 THR A CA 1
ATOM 1750 C C . THR A 1 228 ? 8.812 -12.873 -20.663 1.00 78.44 228 THR A C 1
ATOM 1752 O O . THR A 1 228 ? 8.827 -12.402 -21.800 1.00 78.44 228 THR A O 1
ATOM 1755 N N . LEU A 1 229 ? 8.098 -12.323 -19.674 1.00 86.25 229 LEU A N 1
ATOM 1756 C CA . LEU A 1 229 ? 7.315 -11.112 -19.882 1.00 86.25 229 LEU A CA 1
ATOM 1757 C C . LEU A 1 229 ? 8.239 -9.938 -20.221 1.00 86.25 229 LEU A C 1
ATOM 1759 O O . LEU A 1 229 ? 9.337 -9.789 -19.678 1.00 86.25 229 LEU A O 1
ATOM 1763 N N . ALA A 1 230 ? 7.773 -9.096 -21.135 1.00 86.56 230 ALA A N 1
ATOM 1764 C CA . ALA A 1 230 ? 8.470 -7.892 -21.541 1.00 86.56 230 ALA A CA 1
ATOM 1765 C C . ALA A 1 230 ? 7.484 -6.729 -21.623 1.00 86.56 230 ALA A C 1
ATOM 1767 O O . ALA A 1 230 ? 6.342 -6.883 -22.062 1.00 86.56 230 ALA A O 1
ATOM 1768 N N . LYS A 1 231 ? 7.930 -5.555 -21.183 1.00 86.44 231 LYS A N 1
ATOM 1769 C CA . LYS A 1 231 ? 7.210 -4.298 -21.324 1.00 86.44 231 LYS A CA 1
ATOM 1770 C C . LYS A 1 231 ? 7.676 -3.624 -22.619 1.00 86.44 231 LYS A C 1
ATOM 1772 O O . LYS A 1 231 ? 8.821 -3.168 -22.652 1.00 86.44 231 LYS A O 1
ATOM 1777 N N . PRO A 1 232 ? 6.842 -3.538 -23.671 1.00 84.62 232 PRO A N 1
ATOM 1778 C CA . PRO A 1 232 ? 7.169 -2.704 -24.819 1.00 84.62 232 PRO A CA 1
ATOM 1779 C C . PRO A 1 232 ? 7.204 -1.240 -24.376 1.00 84.62 232 PRO A C 1
ATOM 1781 O O . PRO A 1 232 ? 6.367 -0.795 -23.579 1.00 84.62 232 PRO A O 1
ATOM 1784 N N . LEU A 1 233 ? 8.189 -0.497 -24.870 1.00 81.00 233 LEU A N 1
ATOM 1785 C CA . LEU A 1 233 ? 8.268 0.939 -24.643 1.00 81.00 233 LEU A CA 1
ATOM 1786 C C . LEU A 1 233 ? 7.208 1.629 -25.502 1.00 81.00 233 LEU A C 1
ATOM 1788 O O . LEU A 1 233 ? 7.090 1.336 -26.689 1.00 81.00 233 LEU A O 1
ATOM 1792 N N . MET A 1 234 ? 6.415 2.530 -24.909 1.00 68.00 234 MET A N 1
ATOM 1793 C CA . MET A 1 234 ? 5.304 3.187 -25.612 1.00 68.00 234 MET A CA 1
ATOM 1794 C C . MET A 1 234 ? 5.816 4.046 -26.772 1.00 68.00 234 MET A C 1
ATOM 1796 O O . MET A 1 234 ? 6.210 5.187 -26.558 1.00 68.00 234 MET A O 1
ATOM 1800 N N . HIS A 1 235 ? 5.801 3.508 -27.989 1.00 66.00 235 HIS A N 1
ATOM 1801 C CA . HIS A 1 235 ? 6.233 4.201 -29.197 1.00 66.00 235 HIS A CA 1
ATOM 1802 C C . HIS A 1 235 ? 5.097 5.068 -29.753 1.00 66.00 235 HIS A C 1
ATOM 1804 O O . HIS A 1 235 ? 3.990 4.584 -29.991 1.00 66.00 235 HIS A O 1
ATOM 1810 N N . THR A 1 236 ? 5.358 6.358 -29.980 1.00 62.84 236 THR A N 1
ATOM 1811 C CA . THR A 1 236 ? 4.394 7.225 -30.677 1.00 62.84 236 THR A CA 1
ATOM 1812 C C . THR A 1 236 ? 4.627 7.118 -32.187 1.00 62.84 236 THR A C 1
ATOM 1814 O O . THR A 1 236 ? 5.730 7.439 -32.630 1.00 62.84 236 THR A O 1
ATOM 1817 N N . PRO A 1 237 ? 3.628 6.723 -33.003 1.00 53.59 237 PRO A N 1
ATOM 1818 C CA . PRO A 1 237 ? 3.783 6.646 -34.456 1.00 53.59 237 PRO A CA 1
ATOM 1819 C C . PRO A 1 237 ? 4.344 7.950 -35.045 1.00 53.59 237 PRO A C 1
ATOM 1821 O O . PRO A 1 237 ? 3.817 9.031 -34.787 1.00 53.59 237 PRO A O 1
ATOM 1824 N N . GLY A 1 238 ? 5.433 7.851 -35.813 1.00 57.28 238 GLY A N 1
ATOM 1825 C CA . GLY A 1 238 ? 6.118 8.999 -36.424 1.00 57.28 238 GLY A CA 1
ATOM 1826 C C . GLY A 1 238 ? 7.141 9.721 -35.534 1.00 57.28 238 GLY A C 1
ATOM 1827 O O . GLY A 1 238 ? 7.774 10.663 -36.007 1.00 57.28 238 GLY A O 1
ATOM 1828 N N . LYS A 1 239 ? 7.346 9.297 -34.279 1.00 61.22 239 LYS A N 1
ATOM 1829 C CA . LYS A 1 239 ? 8.424 9.795 -33.407 1.00 61.22 239 LYS A CA 1
ATOM 1830 C C . LYS A 1 239 ? 9.433 8.683 -33.139 1.00 61.22 239 LYS A C 1
ATOM 1832 O O . LYS A 1 239 ? 9.037 7.560 -32.885 1.00 61.22 239 LYS A O 1
ATOM 1837 N N . LEU A 1 240 ? 10.722 9.015 -33.087 1.00 61.62 240 LEU A N 1
ATOM 1838 C CA . LEU A 1 240 ? 11.814 8.080 -32.764 1.00 61.62 240 LEU A CA 1
ATOM 1839 C C . LEU A 1 240 ? 11.867 7.692 -31.273 1.00 61.62 240 LEU A C 1
ATOM 1841 O O . LEU A 1 240 ? 12.909 7.255 -30.794 1.00 61.62 240 LEU A O 1
ATOM 1845 N N . PHE A 1 241 ? 10.799 7.931 -30.505 1.00 65.38 241 PHE A N 1
ATOM 1846 C CA . PHE A 1 241 ? 10.841 7.940 -29.044 1.00 65.38 241 PHE A CA 1
ATOM 1847 C C . PHE A 1 241 ? 9.779 7.023 -28.439 1.00 65.38 241 PHE A C 1
ATOM 1849 O O . PHE A 1 241 ? 8.594 7.123 -28.771 1.00 65.38 241 PHE A O 1
ATOM 1856 N N . GLY A 1 242 ? 10.219 6.179 -27.507 1.00 75.06 242 GLY A N 1
ATOM 1857 C CA . GLY A 1 242 ? 9.373 5.487 -26.543 1.00 75.06 242 GLY A CA 1
ATOM 1858 C C . GLY A 1 242 ? 9.784 5.809 -25.112 1.00 75.06 242 GLY A C 1
ATOM 1859 O O . GLY A 1 242 ? 10.768 6.509 -24.888 1.00 75.06 242 GLY A O 1
ATOM 1860 N N . GLY A 1 243 ? 9.044 5.330 -24.115 1.00 82.50 243 GLY A N 1
ATOM 1861 C CA . GLY A 1 243 ? 9.448 5.571 -22.734 1.00 82.50 243 GLY A CA 1
ATOM 1862 C C . GLY A 1 243 ? 8.674 4.808 -21.674 1.00 82.50 243 GLY A C 1
ATOM 1863 O O . GLY A 1 243 ? 7.701 4.106 -21.960 1.00 82.50 243 GLY A O 1
ATOM 1864 N N . LEU A 1 244 ? 9.143 4.967 -20.439 1.00 85.19 244 LEU A N 1
ATOM 1865 C CA . LEU A 1 244 ? 8.540 4.455 -19.214 1.00 85.19 244 LEU A CA 1
ATOM 1866 C C . LEU A 1 244 ? 8.324 5.607 -18.237 1.00 85.19 244 LEU A C 1
ATOM 1868 O O . LEU A 1 244 ? 9.176 6.485 -18.092 1.00 85.19 244 LEU A O 1
ATOM 1872 N N . ALA A 1 245 ? 7.199 5.572 -17.533 1.00 85.75 245 ALA A N 1
ATOM 1873 C CA . ALA A 1 245 ? 6.920 6.480 -16.433 1.00 85.75 245 ALA A CA 1
ATOM 1874 C C . ALA A 1 245 ? 7.172 5.761 -15.105 1.00 85.75 245 ALA A C 1
ATOM 1876 O O . ALA A 1 245 ? 6.518 4.762 -14.803 1.00 85.75 245 ALA A O 1
ATOM 1877 N N . GLY A 1 246 ? 8.115 6.284 -14.327 1.00 86.19 246 GLY A N 1
ATOM 1878 C CA . GLY A 1 246 ? 8.342 5.907 -12.940 1.00 86.19 246 GLY A CA 1
ATOM 1879 C C . GLY A 1 246 ? 7.444 6.693 -11.982 1.00 86.19 246 GLY A C 1
ATOM 1880 O O . GLY A 1 246 ? 6.459 7.310 -12.399 1.00 86.19 246 GLY A O 1
ATOM 1881 N N . ARG A 1 247 ? 7.775 6.695 -10.690 1.00 82.25 247 ARG A N 1
ATOM 1882 C CA . ARG A 1 247 ? 7.123 7.536 -9.679 1.00 82.25 247 ARG A CA 1
ATOM 1883 C C . ARG A 1 247 ? 7.590 8.985 -9.812 1.00 82.25 247 ARG A C 1
ATOM 1885 O O . ARG A 1 247 ? 6.750 9.867 -9.968 1.00 82.25 247 ARG A O 1
ATOM 1892 N N . ARG A 1 248 ? 8.903 9.222 -9.822 1.00 80.81 248 ARG A N 1
ATOM 1893 C CA . ARG A 1 248 ? 9.534 10.552 -9.876 1.00 80.81 248 ARG A CA 1
ATOM 1894 C C . ARG A 1 248 ? 10.273 10.837 -11.168 1.00 80.81 248 ARG A C 1
ATOM 1896 O O . ARG A 1 248 ? 10.551 12.002 -11.438 1.00 80.81 248 ARG A O 1
ATOM 1903 N N . PHE A 1 249 ? 10.575 9.821 -11.965 1.00 84.44 249 PHE A N 1
ATOM 1904 C CA . PHE A 1 249 ? 11.309 10.003 -13.212 1.00 84.44 249 PHE A CA 1
ATOM 1905 C C . PHE A 1 249 ? 10.526 9.475 -14.416 1.00 84.44 249 PHE A C 1
ATOM 1907 O O . PHE A 1 249 ? 9.624 8.646 -14.296 1.00 84.44 249 PHE A O 1
ATOM 1914 N N . HIS A 1 250 ? 10.875 9.966 -15.598 1.00 84.88 250 HIS A N 1
ATOM 1915 C CA . HIS A 1 250 ? 10.537 9.360 -16.877 1.00 84.88 250 HIS A CA 1
ATOM 1916 C C . HIS A 1 250 ? 11.823 8.898 -17.546 1.00 84.88 250 HIS A C 1
ATOM 1918 O O . HIS A 1 250 ? 12.801 9.640 -17.593 1.00 84.88 250 HIS A O 1
ATOM 1924 N N . LEU A 1 251 ? 11.803 7.686 -18.086 1.00 85.81 251 LEU A N 1
ATOM 1925 C CA . LEU A 1 251 ? 12.852 7.196 -18.964 1.00 85.81 251 LEU A CA 1
ATOM 1926 C C . LEU A 1 251 ? 12.358 7.340 -20.401 1.00 85.81 251 LEU A C 1
ATOM 1928 O O . LEU A 1 251 ? 11.432 6.639 -20.804 1.00 85.81 251 LEU A O 1
ATOM 1932 N N . GLN A 1 252 ? 12.964 8.242 -21.161 1.00 84.94 252 GLN A N 1
ATOM 1933 C CA . GLN A 1 252 ? 12.725 8.399 -22.589 1.00 84.94 252 GLN A CA 1
ATOM 1934 C C . GLN A 1 252 ? 13.825 7.672 -23.356 1.00 84.94 252 GLN A C 1
ATOM 1936 O O . GLN A 1 252 ? 15.005 7.841 -23.078 1.00 84.94 252 GLN A O 1
ATOM 1941 N N . VAL A 1 253 ? 13.448 6.856 -24.328 1.00 82.94 253 VAL A N 1
ATOM 1942 C CA . VAL A 1 253 ? 14.356 6.031 -25.122 1.00 82.94 253 VAL A CA 1
ATOM 1943 C C . VAL A 1 253 ? 14.171 6.389 -26.580 1.00 82.94 253 VAL A C 1
ATOM 1945 O O . VAL A 1 253 ? 13.050 6.426 -27.083 1.00 82.94 253 VAL A O 1
ATOM 1948 N N . HIS A 1 254 ? 15.277 6.672 -27.251 1.00 81.94 254 HIS A N 1
ATOM 1949 C CA . HIS A 1 254 ? 15.320 6.959 -28.670 1.00 81.94 254 HIS A CA 1
ATOM 1950 C C . HIS A 1 254 ? 15.735 5.690 -29.404 1.00 81.94 254 HIS A C 1
ATOM 1952 O O . HIS A 1 254 ? 16.802 5.144 -29.130 1.00 81.94 254 HIS A O 1
ATOM 1958 N N . SER A 1 255 ? 14.895 5.200 -30.309 1.00 77.75 255 SER A N 1
ATOM 1959 C CA . SER A 1 255 ? 15.202 4.044 -31.149 1.00 77.75 255 SER A CA 1
ATOM 1960 C C . SER A 1 255 ? 14.466 4.139 -32.482 1.00 77.75 255 SER A C 1
ATOM 1962 O O . SER A 1 255 ? 13.401 4.745 -32.588 1.00 77.75 255 SER A O 1
ATOM 1964 N N . THR A 1 256 ? 15.058 3.545 -33.513 1.00 74.69 256 THR A N 1
ATOM 1965 C CA . THR A 1 256 ? 14.464 3.389 -34.848 1.00 74.69 256 THR A CA 1
ATOM 1966 C C . THR A 1 256 ? 13.619 2.119 -34.967 1.00 74.69 256 THR A C 1
ATOM 1968 O O . THR A 1 256 ? 12.934 1.941 -35.973 1.00 74.69 256 THR A O 1
ATOM 1971 N N . ALA A 1 257 ? 13.667 1.241 -33.961 1.00 77.00 257 ALA A N 1
ATOM 1972 C CA . ALA A 1 257 ? 12.934 -0.015 -33.902 1.00 77.00 257 ALA A CA 1
ATOM 1973 C C . ALA A 1 257 ? 12.106 -0.109 -32.613 1.00 77.00 257 ALA A C 1
ATOM 1975 O O . ALA A 1 257 ? 12.274 0.671 -31.674 1.00 77.00 257 ALA A O 1
ATOM 1976 N N . GLU A 1 258 ? 11.197 -1.081 -32.566 1.00 78.56 258 GLU A N 1
ATOM 1977 C CA . GLU A 1 258 ? 10.451 -1.376 -31.349 1.00 78.56 258 GLU A CA 1
ATOM 1978 C C . GLU A 1 258 ? 11.387 -1.989 -30.300 1.00 78.56 258 GLU A C 1
ATOM 1980 O O . GLU A 1 258 ? 12.102 -2.956 -30.564 1.00 78.56 258 GLU A O 1
ATOM 1985 N N . VAL A 1 259 ? 11.385 -1.407 -29.102 1.00 83.12 259 VAL A N 1
ATOM 1986 C CA . VAL A 1 259 ? 12.247 -1.810 -27.990 1.00 83.12 259 VAL A CA 1
ATOM 1987 C C . VAL A 1 259 ? 11.376 -2.257 -26.827 1.00 83.12 259 VAL A C 1
ATOM 1989 O O . VAL A 1 259 ? 10.342 -1.651 -26.529 1.00 83.12 259 VAL A O 1
ATOM 1992 N N . SER A 1 260 ? 11.799 -3.316 -26.142 1.00 87.06 260 SER A N 1
ATOM 1993 C CA . SER A 1 260 ? 11.110 -3.826 -24.960 1.00 87.06 260 SER A CA 1
ATOM 1994 C C . SER A 1 260 ? 12.087 -4.124 -23.832 1.00 87.06 260 SER A C 1
ATOM 1996 O O . SER A 1 260 ? 13.246 -4.461 -24.060 1.00 87.06 260 SER A O 1
ATOM 1998 N N . VAL A 1 261 ? 11.596 -4.009 -22.601 1.00 88.19 261 VAL A N 1
ATOM 1999 C CA . VAL A 1 261 ? 12.353 -4.311 -21.385 1.00 88.19 261 VAL A CA 1
ATOM 2000 C C . VAL A 1 261 ? 11.808 -5.604 -20.799 1.00 88.19 261 VAL A C 1
ATOM 2002 O O . VAL A 1 261 ? 10.623 -5.680 -20.472 1.00 88.19 261 VAL A O 1
ATOM 2005 N N . LYS A 1 262 ? 12.653 -6.629 -20.652 1.00 90.12 262 LYS A N 1
ATOM 2006 C CA . LYS A 1 262 ? 12.279 -7.858 -19.934 1.00 90.12 262 LYS A CA 1
ATOM 2007 C C . LYS A 1 262 ? 12.074 -7.532 -18.462 1.00 90.12 262 LYS A C 1
ATOM 2009 O O . LYS A 1 262 ? 12.971 -6.967 -17.831 1.00 90.12 262 LYS A O 1
ATOM 2014 N N . ALA A 1 263 ? 10.901 -7.855 -17.933 1.00 93.00 263 ALA A N 1
ATOM 2015 C CA . ALA A 1 263 ? 10.533 -7.415 -16.601 1.00 93.00 263 ALA A CA 1
ATOM 2016 C C . ALA A 1 263 ? 9.550 -8.345 -15.892 1.00 93.00 263 ALA A C 1
ATOM 2018 O O . ALA A 1 263 ? 8.681 -8.964 -16.505 1.00 93.00 263 ALA A O 1
ATOM 2019 N N . VAL A 1 264 ? 9.665 -8.346 -14.568 1.00 95.19 264 VAL A N 1
ATOM 2020 C CA . VAL A 1 264 ? 8.620 -8.762 -13.634 1.00 95.19 264 VAL A CA 1
ATOM 2021 C C . VAL A 1 264 ? 7.686 -7.574 -13.410 1.00 95.19 264 VAL A C 1
ATOM 2023 O O . VAL A 1 264 ? 8.121 -6.424 -13.392 1.00 95.19 264 VAL A O 1
ATOM 2026 N N . PHE A 1 265 ? 6.393 -7.830 -13.253 1.00 95.81 265 PHE A N 1
ATOM 2027 C CA . PHE A 1 265 ? 5.384 -6.785 -13.114 1.00 95.81 265 PHE A CA 1
ATOM 2028 C C . PHE A 1 265 ? 4.847 -6.740 -11.690 1.00 95.81 265 PHE A C 1
ATOM 2030 O O . PHE A 1 265 ? 4.501 -7.775 -11.124 1.00 95.81 265 PHE A O 1
ATOM 2037 N N . LEU A 1 266 ? 4.698 -5.534 -11.143 1.00 96.44 266 LEU A N 1
ATOM 2038 C CA . LEU A 1 266 ? 3.869 -5.321 -9.962 1.00 96.44 266 LEU A CA 1
ATOM 2039 C C . LEU A 1 266 ? 2.404 -5.562 -10.351 1.00 96.44 266 LEU A C 1
ATOM 2041 O O . LEU A 1 266 ? 1.879 -4.920 -11.278 1.00 96.44 266 LEU A O 1
ATOM 2045 N N . THR A 1 267 ? 1.722 -6.453 -9.630 1.00 96.94 267 THR A N 1
ATOM 2046 C CA . THR A 1 267 ? 0.265 -6.606 -9.758 1.00 96.94 267 THR A CA 1
ATOM 2047 C C . THR A 1 267 ? -0.432 -5.314 -9.333 1.00 96.94 267 THR A C 1
ATOM 2049 O O . THR A 1 267 ? 0.207 -4.365 -8.881 1.00 96.94 267 THR A O 1
ATOM 2052 N N . GLN A 1 268 ? -1.756 -5.228 -9.484 1.00 96.06 268 GLN A N 1
ATOM 2053 C CA . GLN A 1 268 ? -2.482 -4.075 -8.946 1.00 96.06 268 GLN A CA 1
ATOM 2054 C C . GLN A 1 268 ? -2.192 -3.886 -7.452 1.00 96.06 268 GLN A C 1
ATOM 2056 O O . GLN A 1 268 ? -1.757 -2.811 -7.060 1.00 96.06 268 GLN A O 1
ATOM 2061 N N . VAL A 1 269 ? -2.320 -4.953 -6.663 1.00 97.12 269 VAL A N 1
ATOM 2062 C CA . VAL A 1 269 ? -2.045 -4.914 -5.223 1.00 97.12 269 VAL A CA 1
ATOM 2063 C C . VAL A 1 269 ? -0.589 -4.548 -4.944 1.00 97.12 269 VAL A C 1
ATOM 2065 O O . VAL A 1 269 ? -0.323 -3.691 -4.108 1.00 97.12 269 VAL A O 1
ATOM 2068 N N . GLY A 1 270 ? 0.356 -5.124 -5.697 1.00 97.06 270 GLY A N 1
ATOM 2069 C CA . GLY A 1 270 ? 1.770 -4.772 -5.587 1.00 97.06 270 GLY A CA 1
ATOM 2070 C C . GLY A 1 270 ? 2.031 -3.284 -5.830 1.00 97.06 270 GLY A C 1
ATOM 2071 O O . GLY A 1 270 ? 2.779 -2.668 -5.083 1.00 97.06 270 GLY A O 1
ATOM 2072 N N . ARG A 1 271 ? 1.386 -2.664 -6.825 1.00 94.94 271 ARG A N 1
ATOM 2073 C CA . ARG A 1 271 ? 1.539 -1.220 -7.080 1.00 94.94 271 ARG A CA 1
ATOM 2074 C C . ARG A 1 271 ? 0.948 -0.358 -5.972 1.00 94.94 271 ARG A C 1
ATOM 2076 O O . ARG A 1 271 ? 1.552 0.642 -5.604 1.00 94.94 271 ARG A O 1
ATOM 2083 N N . GLU A 1 272 ? -0.224 -0.729 -5.473 1.00 95.62 272 GLU A N 1
ATOM 2084 C CA . GLU A 1 272 ? -0.907 0.017 -4.415 1.00 95.62 272 GLU A CA 1
ATOM 2085 C C . GLU A 1 272 ? -0.070 -0.022 -3.124 1.00 95.62 272 GLU A C 1
ATOM 2087 O O . GLU A 1 272 ? 0.226 1.019 -2.544 1.00 95.62 272 GLU A O 1
ATOM 2092 N N . LEU A 1 273 ? 0.438 -1.195 -2.728 1.00 95.94 273 LEU A N 1
ATOM 2093 C CA . LEU A 1 273 ? 1.298 -1.321 -1.545 1.00 95.94 273 LEU A CA 1
ATOM 2094 C C . LEU A 1 273 ? 2.703 -0.732 -1.739 1.00 95.94 273 LEU A C 1
ATOM 2096 O O . LEU A 1 273 ? 3.290 -0.251 -0.771 1.00 95.94 273 LEU A O 1
ATOM 2100 N N . ALA A 1 274 ? 3.233 -0.699 -2.966 1.00 93.75 274 ALA A N 1
ATOM 2101 C CA . ALA A 1 274 ? 4.502 -0.031 -3.273 1.00 93.75 274 ALA A CA 1
ATOM 2102 C C . ALA A 1 274 ? 4.496 1.453 -2.875 1.00 93.75 274 ALA A C 1
ATOM 2104 O O . ALA A 1 274 ? 5.539 2.002 -2.528 1.00 93.75 274 ALA A O 1
ATOM 2105 N N . TYR A 1 275 ? 3.324 2.100 -2.878 1.00 88.31 275 TYR A N 1
ATOM 2106 C CA . TYR A 1 275 ? 3.170 3.488 -2.437 1.00 88.31 275 TYR A CA 1
ATOM 2107 C C . TYR A 1 275 ? 3.552 3.696 -0.962 1.00 88.31 275 TYR A C 1
ATOM 2109 O O . TYR A 1 275 ? 3.971 4.789 -0.580 1.00 88.31 275 TYR A O 1
ATOM 2117 N N . LEU A 1 276 ? 3.437 2.649 -0.138 1.00 91.44 276 LEU A N 1
ATOM 2118 C CA . LEU A 1 276 ? 3.782 2.680 1.285 1.00 91.44 276 LEU A CA 1
ATOM 2119 C C . LEU A 1 276 ? 5.290 2.559 1.534 1.00 91.44 276 LEU A C 1
ATOM 2121 O O . LEU A 1 276 ? 5.741 2.826 2.649 1.00 91.44 276 LEU A O 1
ATOM 2125 N N . VAL A 1 277 ? 6.067 2.160 0.522 1.00 90.31 277 VAL A N 1
ATOM 2126 C CA . VAL A 1 277 ? 7.522 2.053 0.625 1.00 90.31 277 VAL A CA 1
ATOM 2127 C C . VAL A 1 277 ? 8.153 3.404 0.302 1.00 90.31 277 VAL A C 1
ATOM 2129 O O . VAL A 1 277 ? 7.940 4.017 -0.752 1.00 90.31 277 VAL A O 1
ATOM 2132 N N . GLU A 1 278 ? 8.915 3.903 1.265 1.00 80.38 278 GLU A N 1
ATOM 2133 C CA . GLU A 1 278 ? 9.555 5.205 1.176 1.00 80.38 278 GLU A CA 1
ATOM 2134 C C . GLU A 1 278 ? 10.810 5.133 0.300 1.00 80.38 278 GLU A C 1
ATOM 2136 O O . GLU A 1 278 ? 11.617 4.213 0.393 1.00 80.38 278 GLU A O 1
ATOM 2141 N N . ASP A 1 279 ? 10.955 6.136 -0.564 1.00 78.44 279 ASP A N 1
ATOM 2142 C CA . ASP A 1 279 ? 12.185 6.414 -1.319 1.00 78.44 279 ASP A CA 1
ATOM 2143 C C . ASP A 1 279 ? 12.256 7.943 -1.458 1.00 78.44 279 A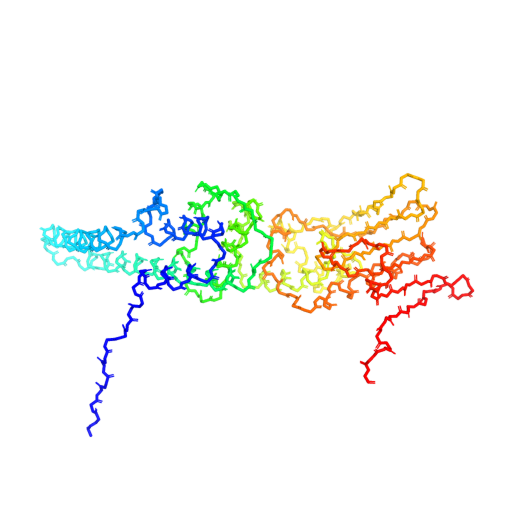SP A C 1
ATOM 2145 O O . ASP A 1 279 ? 11.862 8.501 -2.492 1.00 78.44 279 ASP A O 1
ATOM 2149 N N . PRO A 1 280 ? 12.567 8.639 -0.345 1.00 70.81 280 PRO A N 1
ATOM 2150 C CA . PRO A 1 280 ? 12.367 10.078 -0.200 1.00 70.81 280 PRO A CA 1
ATOM 2151 C C . PRO A 1 280 ? 13.246 10.900 -1.139 1.00 70.81 280 PRO A C 1
ATOM 2153 O O . PRO A 1 280 ? 12.833 12.000 -1.506 1.00 70.81 280 PRO A O 1
ATOM 2156 N N . ASP A 1 281 ? 14.354 10.340 -1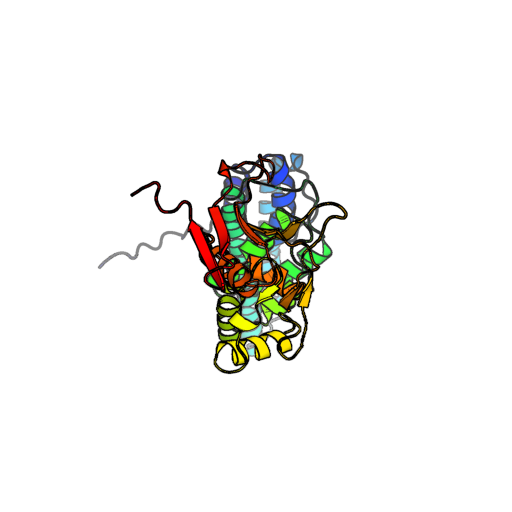.625 1.00 75.94 281 ASP A N 1
ATOM 2157 C CA . ASP A 1 281 ? 15.272 11.001 -2.559 1.00 75.94 281 ASP A CA 1
ATOM 2158 C C . ASP A 1 281 ? 15.121 10.492 -4.001 1.00 75.94 281 ASP A C 1
ATOM 2160 O O . ASP A 1 281 ? 15.553 11.151 -4.945 1.00 75.94 281 ASP A O 1
ATOM 2164 N N . GLY A 1 282 ? 14.426 9.367 -4.213 1.00 79.88 282 GLY A N 1
ATOM 2165 C CA . GLY A 1 282 ? 14.258 8.764 -5.539 1.00 79.88 282 GLY A CA 1
ATOM 2166 C C . GLY A 1 282 ? 15.515 8.060 -6.060 1.00 79.88 282 GLY A C 1
ATOM 2167 O O . GLY A 1 282 ? 15.608 7.783 -7.256 1.00 79.88 282 GLY A O 1
ATOM 2168 N N . MET A 1 283 ? 16.512 7.819 -5.203 1.00 82.75 283 MET A N 1
ATOM 2169 C CA . MET A 1 283 ? 17.812 7.285 -5.619 1.00 82.75 283 MET A CA 1
ATOM 2170 C C . MET A 1 283 ? 17.711 5.842 -6.116 1.00 82.75 283 MET A C 1
ATOM 2172 O O . MET A 1 283 ? 18.384 5.484 -7.084 1.00 82.75 283 MET A O 1
ATOM 2176 N N . HIS A 1 284 ? 16.842 5.032 -5.505 1.00 87.31 284 HIS A N 1
ATOM 2177 C CA . HIS A 1 284 ? 16.603 3.660 -5.951 1.00 87.31 284 HIS A CA 1
ATOM 2178 C C . HIS A 1 284 ? 15.946 3.658 -7.334 1.00 87.31 284 HIS A C 1
ATOM 2180 O O . HIS A 1 284 ? 16.466 3.046 -8.266 1.00 87.31 284 HIS A O 1
ATOM 2186 N N . GLU A 1 285 ? 14.873 4.437 -7.504 1.00 86.81 285 GLU A N 1
ATOM 2187 C CA . GLU A 1 285 ? 14.186 4.585 -8.792 1.00 86.81 285 GLU A CA 1
ATOM 2188 C C . GLU A 1 285 ? 15.139 5.069 -9.902 1.00 86.81 285 GLU A C 1
ATOM 2190 O O . GLU A 1 285 ? 15.129 4.547 -11.020 1.00 86.81 285 GLU A O 1
ATOM 2195 N N . LEU A 1 286 ? 16.004 6.038 -9.590 1.00 83.44 286 LEU A N 1
ATOM 2196 C CA . LEU A 1 286 ? 17.019 6.550 -10.507 1.00 83.44 286 LEU A CA 1
ATOM 2197 C C . LEU A 1 286 ? 18.048 5.477 -10.898 1.00 83.44 286 LEU A C 1
ATOM 2199 O O . LEU A 1 286 ? 18.420 5.383 -12.071 1.00 83.44 286 LEU A O 1
ATOM 2203 N N . ALA A 1 287 ? 18.518 4.673 -9.943 1.00 85.88 287 ALA A N 1
ATOM 2204 C CA . ALA A 1 287 ? 19.456 3.587 -10.212 1.00 85.88 287 ALA A CA 1
ATOM 2205 C C . ALA A 1 287 ? 18.837 2.533 -11.145 1.00 85.88 287 ALA A C 1
ATOM 2207 O O . ALA A 1 287 ? 19.481 2.102 -12.104 1.00 85.88 287 ALA A O 1
ATOM 2208 N N . VAL A 1 288 ? 17.564 2.186 -10.930 1.00 89.50 288 VAL A N 1
ATOM 2209 C CA . VAL A 1 288 ? 16.824 1.264 -11.803 1.00 89.50 288 VAL A CA 1
ATOM 2210 C C . VAL A 1 288 ? 16.655 1.859 -13.202 1.00 89.50 288 VAL A C 1
ATOM 2212 O O . VAL A 1 288 ? 16.895 1.167 -14.189 1.00 89.50 288 VAL A O 1
ATOM 2215 N N . ALA A 1 289 ? 16.324 3.150 -13.319 1.00 86.88 289 ALA A N 1
ATOM 2216 C CA . ALA A 1 289 ? 16.215 3.829 -14.613 1.00 86.88 289 ALA A CA 1
ATOM 2217 C C . ALA A 1 289 ? 17.522 3.760 -15.424 1.00 86.88 289 ALA A C 1
ATOM 2219 O O . ALA A 1 289 ? 17.492 3.542 -16.637 1.00 86.88 289 ALA A O 1
ATOM 2220 N N . ARG A 1 290 ? 18.674 3.903 -14.750 1.00 83.12 290 ARG A N 1
ATOM 2221 C CA . ARG A 1 290 ? 20.001 3.731 -15.361 1.00 83.12 290 ARG A CA 1
ATOM 2222 C C . ARG A 1 290 ? 20.233 2.288 -15.804 1.00 83.12 290 ARG A C 1
ATOM 2224 O O . ARG A 1 290 ? 20.638 2.088 -16.943 1.00 83.12 290 ARG A O 1
ATOM 2231 N N . SER A 1 291 ? 19.927 1.301 -14.953 1.00 85.19 291 SER A N 1
ATOM 2232 C CA . SER A 1 291 ? 20.024 -0.130 -15.304 1.00 85.19 291 SER A CA 1
ATOM 2233 C C . SER A 1 291 ? 19.218 -0.448 -16.559 1.00 85.19 291 SER A C 1
ATOM 2235 O O . SER A 1 291 ? 19.753 -1.013 -17.507 1.00 85.19 291 SER A O 1
ATOM 2237 N N . ILE A 1 292 ? 17.966 0.024 -16.622 1.00 86.62 292 ILE A N 1
ATOM 2238 C CA . ILE A 1 292 ? 17.128 -0.138 -17.812 1.00 86.62 292 ILE A CA 1
ATOM 2239 C C . ILE A 1 292 ? 17.816 0.490 -19.023 1.00 86.62 292 ILE A C 1
ATOM 2241 O O . ILE A 1 292 ? 17.936 -0.177 -20.043 1.00 86.62 292 ILE A O 1
ATOM 2245 N N . GLY A 1 293 ? 18.313 1.725 -18.922 1.00 80.81 293 GLY A N 1
ATOM 2246 C CA . GLY A 1 293 ? 19.051 2.366 -20.012 1.00 80.81 293 GLY A CA 1
ATOM 2247 C C . GLY A 1 293 ? 20.244 1.545 -20.514 1.00 80.81 293 GLY A C 1
ATOM 2248 O O . GLY A 1 293 ? 20.393 1.382 -21.723 1.00 80.81 293 GLY A O 1
ATOM 2249 N N . TYR A 1 294 ? 21.037 0.959 -19.610 1.00 77.19 294 TYR A N 1
ATOM 2250 C CA . TYR A 1 294 ? 22.130 0.049 -19.971 1.00 77.19 294 TYR A CA 1
ATOM 2251 C C . TYR A 1 294 ? 21.635 -1.256 -20.610 1.00 77.19 294 TYR A C 1
ATOM 2253 O O . TYR A 1 294 ? 22.229 -1.733 -21.569 1.00 77.19 294 TYR A O 1
ATOM 2261 N N . SER A 1 295 ? 20.524 -1.834 -20.153 1.00 79.38 295 SER A N 1
ATOM 2262 C CA . SER A 1 295 ? 19.974 -3.058 -20.761 1.00 79.38 295 SER A CA 1
ATOM 2263 C C . SER A 1 295 ? 19.540 -2.866 -22.225 1.00 79.38 295 SER A C 1
ATOM 2265 O O . SER A 1 295 ? 19.416 -3.832 -22.980 1.00 79.38 295 SER A O 1
ATOM 2267 N N . LEU A 1 296 ? 19.330 -1.610 -22.636 1.00 77.25 296 LEU A N 1
ATOM 2268 C CA . LEU A 1 296 ? 18.936 -1.222 -23.988 1.00 77.25 296 LEU A CA 1
ATOM 2269 C C . LEU A 1 296 ? 20.133 -0.927 -24.905 1.00 77.25 296 LEU A C 1
ATOM 2271 O O . LEU A 1 296 ? 19.932 -0.478 -26.041 1.00 77.25 296 LEU A O 1
ATOM 2275 N N . VAL A 1 297 ? 21.366 -1.199 -24.451 1.00 68.25 297 VAL A N 1
ATOM 2276 C CA . VAL A 1 297 ? 22.561 -1.042 -25.283 1.00 68.25 297 VAL A CA 1
ATOM 2277 C C . VAL A 1 297 ? 22.450 -1.873 -26.564 1.00 68.25 297 VAL A C 1
ATOM 2279 O O . VAL A 1 297 ? 22.049 -3.035 -26.528 1.00 68.25 297 VAL A O 1
ATOM 2282 N N . GLY A 1 298 ? 22.738 -1.255 -27.715 1.00 66.25 298 GLY A N 1
ATOM 2283 C CA . GLY A 1 298 ? 22.622 -1.882 -29.039 1.00 66.25 298 GLY A CA 1
ATOM 2284 C C . GLY A 1 298 ? 21.192 -1.981 -29.597 1.00 66.25 298 GLY A C 1
ATOM 2285 O O . GLY A 1 298 ? 21.022 -2.329 -30.763 1.00 66.25 298 GLY A O 1
ATOM 2286 N N . GLN A 1 299 ? 20.162 -1.649 -28.808 1.00 72.12 299 GLN A N 1
ATOM 2287 C CA . GLN A 1 299 ? 18.750 -1.617 -29.237 1.00 72.12 299 GLN A CA 1
ATOM 2288 C C . GLN A 1 299 ? 18.183 -0.190 -29.325 1.00 72.12 299 GLN A C 1
ATOM 2290 O O . GLN A 1 299 ? 17.164 0.039 -29.980 1.00 72.12 299 GLN A O 1
ATOM 2295 N N . ALA A 1 300 ? 18.829 0.775 -28.669 1.00 69.38 300 ALA A N 1
ATOM 2296 C CA . ALA A 1 300 ? 18.460 2.186 -28.660 1.00 69.38 300 ALA A CA 1
ATOM 2297 C C . ALA A 1 300 ? 19.639 3.069 -29.096 1.00 69.38 300 ALA A C 1
ATOM 2299 O O . ALA A 1 300 ? 20.796 2.756 -28.829 1.00 69.38 300 ALA A O 1
ATOM 2300 N N . THR A 1 301 ? 19.345 4.198 -29.742 1.00 68.44 301 THR A N 1
ATOM 2301 C CA . THR A 1 301 ? 20.345 5.206 -30.126 1.00 68.44 301 THR A CA 1
ATOM 2302 C C . THR A 1 301 ? 20.722 6.117 -28.956 1.00 68.44 301 THR A C 1
ATOM 2304 O O . THR A 1 301 ? 21.863 6.560 -28.860 1.00 68.44 301 THR A O 1
ATOM 2307 N N . SER A 1 302 ? 19.783 6.396 -28.048 1.00 73.81 302 SER A N 1
ATOM 2308 C CA . SER A 1 302 ? 20.046 7.123 -26.798 1.00 73.81 302 SER A CA 1
ATOM 2309 C C . SER A 1 302 ? 18.926 6.901 -25.780 1.00 73.81 302 SER A C 1
ATOM 2311 O O . SER A 1 302 ? 17.808 6.554 -26.152 1.00 73.81 302 SER A O 1
ATOM 2313 N N . ALA A 1 303 ? 19.188 7.157 -24.502 1.00 78.94 303 ALA A N 1
ATOM 2314 C CA . ALA A 1 303 ? 18.173 7.208 -23.455 1.00 78.94 303 ALA A CA 1
ATOM 2315 C C . ALA A 1 303 ? 18.370 8.442 -22.562 1.00 78.94 303 ALA A C 1
ATOM 2317 O O . ALA A 1 303 ? 19.493 8.871 -22.313 1.00 78.94 303 ALA A O 1
ATOM 2318 N N . MET A 1 304 ? 17.279 9.028 -22.082 1.00 79.31 304 MET A N 1
ATOM 2319 C CA . MET A 1 304 ? 17.264 10.205 -21.219 1.00 79.31 304 MET A CA 1
ATOM 2320 C C . MET A 1 304 ? 16.415 9.934 -19.987 1.00 79.31 304 MET A C 1
ATOM 2322 O O . MET A 1 304 ? 15.306 9.410 -20.090 1.00 79.31 304 MET A O 1
ATOM 2326 N N . ILE A 1 305 ? 16.936 10.312 -18.824 1.00 81.00 305 ILE A N 1
ATOM 2327 C CA . ILE A 1 305 ? 16.200 10.275 -17.562 1.00 81.00 305 ILE A CA 1
ATOM 2328 C C . ILE A 1 305 ? 15.759 11.700 -17.259 1.00 81.00 305 ILE A C 1
ATOM 2330 O O . ILE A 1 305 ? 16.590 12.592 -17.081 1.00 81.00 305 ILE A O 1
ATOM 2334 N N . LEU A 1 306 ? 14.449 11.904 -17.203 1.00 79.06 306 LEU A N 1
ATOM 2335 C CA . LEU A 1 306 ? 13.818 13.191 -16.951 1.00 79.06 306 LEU A CA 1
ATOM 2336 C C . LEU A 1 306 ? 13.172 13.165 -15.568 1.00 79.06 306 LEU A C 1
ATOM 2338 O O . LEU A 1 306 ? 12.420 12.240 -15.258 1.00 79.06 306 LEU A O 1
ATOM 2342 N N . ARG A 1 307 ? 13.417 14.171 -14.731 1.00 78.94 307 ARG A N 1
ATOM 2343 C CA . ARG A 1 307 ? 12.685 14.323 -13.467 1.00 78.94 307 ARG A CA 1
ATOM 2344 C C . ARG A 1 307 ? 11.260 14.792 -13.765 1.00 78.94 307 ARG A C 1
ATOM 2346 O O . ARG A 1 307 ? 11.053 15.692 -14.574 1.00 78.94 307 ARG A O 1
ATOM 2353 N N . LYS A 1 308 ? 10.262 14.193 -13.115 1.00 75.25 308 LYS A N 1
ATOM 2354 C CA . LYS A 1 308 ? 8.883 14.685 -13.173 1.00 75.25 308 LYS A CA 1
ATOM 2355 C C . LYS A 1 308 ? 8.807 16.061 -12.530 1.00 75.25 308 LYS A C 1
ATOM 2357 O O . LYS A 1 308 ? 9.314 16.264 -11.430 1.00 75.25 308 LYS A O 1
ATOM 2362 N N . ASN A 1 309 ? 8.145 16.981 -13.217 1.00 62.38 309 ASN A N 1
ATOM 2363 C CA . ASN A 1 309 ? 7.807 18.293 -12.698 1.00 62.38 309 ASN A CA 1
ATOM 2364 C C . ASN A 1 309 ? 6.360 18.595 -13.091 1.00 62.38 309 ASN A C 1
ATOM 2366 O O . ASN A 1 309 ? 5.995 18.452 -14.256 1.00 62.38 309 ASN A O 1
ATOM 2370 N N . GLU A 1 310 ? 5.535 18.969 -12.117 1.00 48.47 310 GLU A N 1
ATOM 2371 C CA . GLU A 1 310 ? 4.087 19.151 -12.290 1.00 48.47 310 GLU A CA 1
ATOM 2372 C C . GLU A 1 310 ? 3.737 20.370 -13.159 1.00 48.47 310 GLU A C 1
ATOM 2374 O O . GLU A 1 310 ? 2.632 20.461 -13.686 1.00 48.47 310 GLU A O 1
ATOM 2379 N N . HIS A 1 311 ? 4.692 21.285 -13.364 1.00 41.06 311 HIS A N 1
ATOM 2380 C CA . HIS A 1 311 ? 4.466 22.565 -14.040 1.00 41.06 311 HIS A CA 1
ATOM 2381 C C . HIS A 1 311 ? 5.181 22.726 -15.389 1.00 41.06 311 HIS A C 1
ATOM 2383 O O . HIS A 1 311 ? 5.113 23.803 -15.982 1.00 41.06 311 HIS A O 1
ATOM 2389 N N . ARG A 1 312 ? 5.889 21.705 -15.893 1.00 43.97 312 ARG A N 1
ATOM 2390 C CA . ARG A 1 312 ? 6.732 21.841 -17.096 1.00 43.97 312 ARG A CA 1
ATOM 2391 C C . ARG A 1 312 ? 6.585 20.661 -18.052 1.00 43.97 312 ARG A C 1
ATOM 2393 O O . ARG A 1 312 ? 6.442 19.516 -17.635 1.00 43.97 312 ARG A O 1
ATOM 2400 N N . GLN A 1 313 ? 6.618 20.949 -19.355 1.00 45.06 313 GLN A N 1
ATOM 2401 C CA . GLN A 1 313 ? 6.584 19.915 -20.390 1.00 45.06 313 GLN A CA 1
ATOM 2402 C C . GLN A 1 313 ? 7.867 19.071 -20.352 1.00 45.06 313 GLN A C 1
ATOM 2404 O O . GLN A 1 313 ? 8.955 19.600 -20.146 1.00 45.06 313 GLN A O 1
ATOM 2409 N N . LEU A 1 314 ? 7.737 17.768 -20.629 1.00 49.47 314 LEU A N 1
ATOM 2410 C CA . LEU A 1 314 ? 8.827 16.773 -20.669 1.00 49.47 314 LEU A CA 1
ATOM 2411 C C . LEU A 1 314 ? 9.994 17.125 -21.616 1.00 49.47 314 LEU A C 1
ATOM 2413 O O . LEU A 1 314 ? 11.018 16.457 -21.595 1.00 49.47 314 LEU A O 1
ATOM 2417 N N . SER A 1 315 ? 9.845 18.149 -22.455 1.00 46.78 315 SER A N 1
ATOM 2418 C CA . SER A 1 315 ? 10.852 18.644 -23.396 1.00 46.78 315 SER A CA 1
ATOM 2419 C C . SER A 1 315 ? 11.782 19.730 -22.834 1.00 46.78 315 SER A C 1
ATOM 2421 O O . SER A 1 315 ? 12.612 20.235 -23.583 1.00 46.78 315 SER A O 1
ATOM 2423 N N . ASP A 1 316 ? 11.640 20.128 -21.566 1.00 47.44 316 ASP A N 1
ATOM 2424 C CA . ASP A 1 316 ? 12.496 21.144 -20.937 1.00 47.44 316 ASP A CA 1
ATOM 2425 C C . ASP A 1 316 ? 13.892 20.569 -20.581 1.00 47.44 316 ASP A C 1
ATOM 2427 O O . ASP A 1 316 ? 13.969 19.619 -19.792 1.00 47.44 316 ASP A O 1
ATOM 2431 N N . PRO A 1 317 ? 15.000 21.129 -21.116 1.00 50.50 317 PRO A N 1
ATOM 2432 C CA . PRO A 1 317 ? 16.365 20.712 -20.788 1.00 50.50 317 PRO A CA 1
ATOM 2433 C C . PRO A 1 317 ? 16.704 20.774 -19.291 1.00 50.50 317 PRO A C 1
ATOM 2435 O O . PRO A 1 317 ? 17.559 20.016 -18.842 1.00 50.50 317 PRO A O 1
ATOM 2438 N N . GLU A 1 318 ? 16.032 21.620 -18.502 1.00 47.50 318 GLU A N 1
ATOM 2439 C CA . GLU A 1 318 ? 16.242 21.711 -17.047 1.00 47.50 318 GLU A CA 1
ATOM 2440 C C . GLU A 1 318 ? 15.679 20.499 -16.275 1.00 47.50 318 GLU A C 1
ATOM 2442 O O . GLU A 1 318 ? 16.019 20.288 -15.112 1.00 47.50 318 GLU A O 1
ATOM 2447 N N . LEU A 1 319 ? 14.840 19.667 -16.908 1.00 53.22 319 LEU A N 1
ATOM 2448 C CA . LEU A 1 319 ? 14.343 18.410 -16.330 1.00 53.22 319 LEU A CA 1
ATOM 2449 C C . LEU A 1 319 ? 15.283 17.226 -16.580 1.00 53.22 319 LEU A C 1
ATOM 2451 O O . LEU A 1 319 ? 15.066 16.142 -16.029 1.00 53.22 319 LEU A O 1
ATOM 2455 N N . LEU A 1 320 ? 16.310 17.416 -17.412 1.00 55.44 320 LEU A N 1
ATOM 2456 C CA . LEU A 1 320 ? 17.266 16.388 -17.787 1.00 55.44 320 LEU A CA 1
ATOM 2457 C C . LEU A 1 320 ? 18.170 16.048 -16.603 1.00 55.44 320 LEU A C 1
ATOM 2459 O O . LEU A 1 320 ? 19.028 16.827 -16.192 1.00 55.44 320 LEU A O 1
ATOM 2463 N N . PHE A 1 321 ? 17.988 14.850 -16.062 1.00 57.09 321 PHE A N 1
ATOM 2464 C CA . PHE A 1 321 ? 18.792 14.354 -14.952 1.00 57.09 321 PHE A CA 1
ATOM 2465 C C . PHE A 1 321 ? 20.042 13.614 -15.448 1.00 57.09 321 PHE A C 1
ATOM 2467 O O . PHE A 1 321 ? 21.115 13.659 -14.839 1.00 57.09 321 PHE A O 1
ATOM 2474 N N . GLY A 1 322 ? 19.921 12.943 -16.590 1.00 59.44 322 GLY A N 1
ATOM 2475 C CA . GLY A 1 322 ? 21.053 12.329 -17.261 1.00 59.44 322 GLY A CA 1
ATOM 2476 C C . GLY A 1 322 ? 20.720 11.889 -18.676 1.00 59.44 322 GLY A C 1
ATOM 2477 O O . GLY A 1 322 ? 19.568 11.599 -19.004 1.00 59.44 322 GLY A O 1
ATOM 2478 N N . THR A 1 323 ? 21.757 11.824 -19.500 1.00 60.00 323 THR A N 1
ATOM 2479 C CA . THR A 1 323 ? 21.718 11.249 -20.845 1.00 60.00 323 THR A CA 1
ATOM 2480 C C . THR A 1 323 ? 22.591 10.009 -20.879 1.00 60.00 323 THR A C 1
ATOM 2482 O O . THR A 1 323 ? 23.608 9.918 -20.190 1.00 60.00 323 THR A O 1
ATOM 2485 N N . MET A 1 324 ? 22.173 9.043 -21.677 1.00 64.00 324 MET A N 1
ATOM 2486 C CA . MET A 1 324 ? 22.923 7.851 -22.015 1.00 64.00 324 MET A CA 1
ATOM 2487 C C . MET A 1 324 ? 22.983 7.831 -23.545 1.00 64.00 324 MET A C 1
ATOM 2489 O O . MET A 1 324 ? 21.963 7.627 -24.204 1.00 64.00 324 MET A O 1
ATOM 2493 N N . GLU A 1 325 ? 24.158 8.088 -24.114 1.00 64.12 325 GLU A N 1
ATOM 2494 C CA . GLU A 1 325 ? 24.377 8.100 -25.568 1.00 64.12 325 GLU A CA 1
ATOM 2495 C C . GLU A 1 325 ? 25.114 6.835 -26.001 1.00 64.12 325 GLU A C 1
ATOM 2497 O O . GLU A 1 325 ? 26.174 6.524 -25.451 1.00 64.12 325 GLU A O 1
ATOM 2502 N N . TYR A 1 326 ? 24.574 6.123 -26.995 1.00 58.47 326 TYR A N 1
ATOM 2503 C CA . TYR A 1 326 ? 25.248 4.964 -27.570 1.00 58.47 326 TYR A CA 1
ATOM 2504 C C . TYR A 1 326 ? 26.453 5.399 -28.402 1.00 58.47 326 TYR A C 1
ATOM 2506 O O . TYR A 1 326 ? 26.352 6.261 -29.279 1.00 58.47 326 TYR A O 1
ATOM 2514 N N . ARG A 1 327 ? 27.589 4.752 -28.162 1.00 60.50 327 ARG A N 1
ATOM 2515 C CA . ARG A 1 327 ? 28.812 4.881 -28.942 1.00 60.50 327 ARG A CA 1
ATOM 2516 C C . ARG A 1 327 ? 29.055 3.609 -29.736 1.00 60.50 327 ARG A C 1
ATOM 2518 O O . ARG A 1 327 ? 29.425 2.579 -29.180 1.00 60.50 327 ARG A O 1
ATOM 2525 N N . ALA A 1 328 ? 28.849 3.705 -31.048 1.00 58.22 328 ALA A N 1
ATOM 2526 C CA . ALA A 1 328 ? 29.019 2.593 -31.982 1.00 58.22 328 ALA A CA 1
ATOM 2527 C C . ALA A 1 328 ? 30.485 2.137 -32.128 1.00 58.22 328 ALA A C 1
ATOM 2529 O O . ALA A 1 328 ? 30.735 1.006 -32.526 1.00 58.22 328 ALA A O 1
ATOM 2530 N N . ASP A 1 329 ? 31.452 3.002 -31.812 1.00 58.59 329 ASP A N 1
ATOM 2531 C CA . ASP A 1 329 ? 32.892 2.720 -31.849 1.00 58.59 329 ASP A CA 1
ATOM 2532 C C . ASP A 1 329 ? 33.364 1.837 -30.685 1.00 58.59 329 ASP A C 1
ATOM 2534 O O . ASP A 1 329 ? 34.304 1.060 -30.848 1.00 58.59 329 ASP A O 1
ATOM 2538 N N . SER A 1 330 ? 32.709 1.934 -29.526 1.00 54.66 330 SER A N 1
ATOM 2539 C CA . SER A 1 330 ? 33.050 1.181 -28.311 1.00 54.66 330 SER A CA 1
ATOM 2540 C C . SER A 1 330 ? 31.971 0.195 -27.859 1.00 54.66 330 SER A C 1
ATOM 2542 O O . SER A 1 330 ? 32.133 -0.418 -26.806 1.00 54.66 330 SER A O 1
ATOM 2544 N N . ASP A 1 331 ? 30.881 0.076 -28.622 1.00 55.84 331 ASP A N 1
ATOM 2545 C CA . ASP A 1 331 ? 29.666 -0.678 -28.283 1.00 55.84 331 ASP A CA 1
ATOM 2546 C C . ASP A 1 331 ? 29.209 -0.446 -26.830 1.00 55.84 331 ASP A C 1
ATOM 2548 O O . ASP A 1 331 ? 28.921 -1.365 -26.064 1.00 55.84 331 ASP A O 1
ATOM 2552 N N . SER A 1 332 ? 29.220 0.819 -26.406 1.00 47.19 332 SER A N 1
ATOM 2553 C CA . SER A 1 332 ? 28.973 1.196 -25.015 1.00 47.19 332 SER A CA 1
ATOM 2554 C C . SER A 1 332 ? 28.165 2.481 -24.912 1.00 47.19 332 SER A C 1
ATOM 2556 O O . SER A 1 332 ? 28.080 3.259 -25.859 1.00 47.19 332 SER A O 1
ATOM 2558 N N . PHE A 1 333 ? 27.532 2.708 -23.762 1.00 52.19 333 PHE A N 1
ATOM 2559 C CA . PHE A 1 333 ? 26.834 3.962 -23.493 1.00 52.19 333 PHE A CA 1
ATOM 2560 C C . PHE A 1 333 ? 27.709 4.885 -22.655 1.00 52.19 333 PHE A C 1
ATOM 2562 O O . PHE A 1 333 ? 28.194 4.498 -21.591 1.00 52.19 333 PHE A O 1
ATOM 2569 N N . VAL A 1 334 ? 27.865 6.128 -23.106 1.00 54.34 334 VAL A N 1
ATOM 2570 C CA . VAL A 1 334 ? 28.424 7.193 -22.272 1.00 54.34 334 VAL A CA 1
ATOM 2571 C C . VAL A 1 334 ? 27.282 7.811 -21.490 1.00 54.34 334 VAL A C 1
ATOM 2573 O O . VAL A 1 334 ? 26.344 8.361 -22.068 1.00 54.34 334 VAL A O 1
ATOM 2576 N N . VAL A 1 335 ? 27.366 7.712 -20.167 1.00 57.34 335 VAL A N 1
ATOM 2577 C CA . VAL A 1 335 ? 26.405 8.344 -19.269 1.00 57.34 335 VAL A CA 1
ATOM 2578 C C . VAL A 1 335 ? 26.928 9.723 -18.905 1.00 57.34 335 VAL A C 1
ATOM 2580 O O . VAL A 1 335 ? 27.987 9.843 -18.297 1.00 57.34 335 VAL A O 1
ATOM 2583 N N . ARG A 1 336 ? 26.186 10.767 -19.272 1.00 59.75 336 ARG A N 1
ATOM 2584 C CA . ARG A 1 336 ? 26.414 12.125 -18.775 1.00 59.75 336 ARG A CA 1
ATOM 2585 C C . ARG A 1 336 ? 25.308 12.439 -17.785 1.00 59.75 336 ARG A C 1
ATOM 2587 O O . ARG A 1 336 ? 24.157 12.641 -18.171 1.00 59.75 336 ARG A O 1
ATOM 2594 N N . THR A 1 337 ? 25.640 12.423 -16.504 1.00 54.22 337 THR A N 1
ATOM 2595 C CA . THR A 1 337 ? 24.756 12.901 -15.439 1.00 54.22 337 THR A CA 1
ATOM 2596 C C . THR A 1 337 ? 24.990 14.386 -15.222 1.00 54.22 337 THR A C 1
ATOM 2598 O O . THR A 1 337 ? 26.140 14.811 -15.204 1.00 54.22 337 THR A O 1
ATOM 2601 N N . ASN A 1 338 ? 23.941 15.156 -14.936 1.00 51.12 338 ASN A N 1
ATOM 2602 C CA . ASN A 1 338 ? 24.081 16.531 -14.433 1.00 51.12 338 ASN A CA 1
ATOM 2603 C C . ASN A 1 338 ? 24.603 16.580 -12.971 1.00 51.12 338 ASN A C 1
ATOM 2605 O O . ASN A 1 338 ? 24.293 17.505 -12.232 1.00 51.12 338 ASN A O 1
ATOM 2609 N N . LEU A 1 339 ? 25.380 15.579 -12.534 1.00 44.41 339 LEU A N 1
ATOM 2610 C CA . LEU A 1 339 ? 25.977 15.520 -11.193 1.00 44.41 339 LEU A CA 1
ATOM 2611 C C . LEU A 1 339 ? 27.283 16.327 -11.075 1.00 44.41 339 LEU A C 1
ATOM 2613 O O . LEU A 1 339 ? 27.700 16.597 -9.959 1.00 44.41 339 LEU A O 1
ATOM 2617 N N . ASP A 1 340 ? 27.874 16.790 -12.182 1.00 35.88 340 ASP A N 1
ATOM 2618 C CA . ASP A 1 340 ? 29.129 17.569 -12.164 1.00 35.88 340 ASP A CA 1
ATOM 2619 C C . ASP A 1 340 ? 28.913 19.097 -12.152 1.00 35.88 340 ASP A C 1
ATOM 2621 O O . ASP A 1 340 ? 29.763 19.859 -12.611 1.00 35.88 340 ASP A O 1
ATOM 2625 N N . ALA A 1 341 ? 27.772 19.577 -11.650 1.00 33.53 341 ALA A N 1
ATOM 2626 C CA . ALA A 1 341 ? 27.496 21.011 -11.545 1.00 33.53 341 ALA A CA 1
ATOM 2627 C C . ALA A 1 341 ? 26.963 21.435 -10.168 1.00 33.53 341 ALA A C 1
ATOM 2629 O O . ALA A 1 341 ? 26.101 22.303 -10.107 1.00 33.53 341 ALA A O 1
ATOM 2630 N N . SER A 1 342 ? 27.464 20.838 -9.080 1.00 32.12 342 SER A N 1
ATOM 2631 C CA . SER A 1 342 ? 27.582 21.491 -7.760 1.00 32.12 342 SER A CA 1
ATOM 2632 C C . SER A 1 342 ? 28.098 20.516 -6.696 1.00 32.12 342 SER A C 1
ATOM 2634 O O . SER A 1 342 ? 27.299 19.865 -6.025 1.00 32.12 342 SER A O 1
ATOM 2636 N N . GLU A 1 343 ? 29.414 20.482 -6.509 1.00 31.27 343 GLU A N 1
ATOM 2637 C CA . GLU A 1 343 ? 30.040 20.495 -5.178 1.00 31.27 343 GLU A CA 1
ATOM 2638 C C . GLU A 1 343 ? 31.166 21.529 -5.181 1.00 31.27 343 GLU A C 1
ATOM 2640 O O . GLU A 1 343 ? 31.931 21.563 -6.176 1.00 31.27 343 GLU A O 1
#

Sequence (343 aa):
MGESDNGPRELTTIESVLANGLSHLPEFLSQTAFGAISRLVTGLVDIPAIALAGYKERLEDRNKETRTLRQALSNAAIAKIVEDDAIVQRTVDRLINEEVNKQRSREAVASGTLTILAERSQQTSDQKVDEDWLDSFINKAETARSDEMRALWSRVLAGEIATPGSFSKRSLEVLKTLDRQEAEKFSKIVQLSFGNIIPTESIGKSGDNFSDARVLEDLGLLSGVLGTLAKPLMHTPGKLFGGLAGRRFHLQVHSTAEVSVKAVFLTQVGRELAYLVEDPDGMHELAVARSIGYSLVGQATSAMILRKNEHRQLSDPELLFGTMEYRADSDSFVVRTNLDASE

Foldseek 3Di:
DDDPPPDPPPPCPLCNLLVVLLVLADPLLSVQLCQLLCCLQPVDHDDDPVCNVCVVVVCVVVVVVVVVVVVCCVVVLVVVPPDDDPVSVVVNVVVVVLVVQLNVQSSLLSNLLSVVNSVPRPAADSDHADPVLSVLLSVQSSPDDDSVLSNLSSLLVNQCSRPPPLDDSVLSVLSSPDDPVLVVLLLVQLLQDFAFWHFLVNQDPDDDSLVSQVVCVVSVQKPASVHQDKAWFDDDPPAQWGWGHGPFKIKIFGAPDTDIGRTIGGGSSNNSSSSSRDDPPCVSNVVSSVVRQFVCQPGTQKMWIFTDDPPDDSPDPVRTQWIWGQDPVVSGTDIDGPPPPDD